Protein 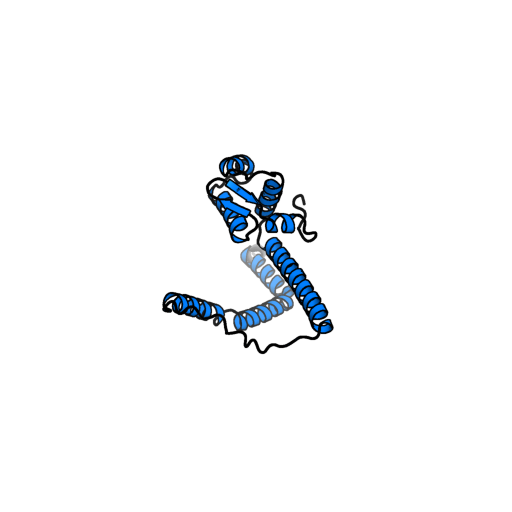AF-A0A9E3HVS8-F1 (afdb_monomer)

Nearest PDB structures (foldseek):
  3lst-assembly1_A  TM=5.070E-01  e=5.871E-02  Micromonospora echinospora
  3dp7-assembly1_B  TM=5.787E-01  e=2.317E-01  Phocaeicola vulgatus ATCC 8482
  8bif-assembly2_C  TM=5.481E-01  e=1.406E-01  Photorhabdus laumondii subsp. laumondii TTO1
  7clu-assembly1_B  TM=4.988E-01  e=1.593E-01  Serratia marcescens
  6cca-assembly1_A  TM=5.777E-01  e=3.165E-01  Sorangium cellulosum

Solvent-accessible surface area (backbone atoms only — not comparable to full-atom values): 11236 Å² total; per-residue (Å²): 138,69,63,67,60,52,52,51,53,49,50,57,59,65,27,70,67,48,48,51,49,52,51,52,53,50,47,51,62,73,42,46,67,58,52,50,53,50,50,53,51,50,53,51,45,53,77,71,60,68,65,68,54,67,53,51,52,50,52,50,54,54,52,61,72,68,48,73,91,70,71,75,69,71,76,75,70,79,72,67,81,74,78,65,52,70,75,54,47,57,52,48,52,53,52,52,53,51,51,51,53,51,50,53,52,54,50,52,54,47,46,63,74,70,48,53,68,70,46,53,48,51,53,56,56,55,65,74,47,92,60,66,44,41,55,66,57,51,51,64,72,41,33,84,82,45,69,51,67,65,56,51,49,48,41,51,50,52,37,40,76,70,51,28,30,47,76,62,88,62,33,36,37,72,29,73,61,29,53,52,55,72,71,37,88,88,55,77,63,88,89,112

Radius of gyration: 29.14 Å; Cα contacts (8 Å, |Δi|>4): 89; chains: 1; bounding box: 85×62×59 Å

pLDDT: mean 81.36, std 16.0, range [45.47, 95.56]

Mean predicted aligned error: 17.89 Å

Foldseek 3Di:
DPVVVVVVVVCVCVPPVNVVVVVVVVVCVVCVVVVVVVVVVVVVCCVPPPPPPPVVVVCVVVVVVPDDPPPPPPPPPPPPVPVDDPVRVVVVVVVVVVVVVVVLVVLLVVCLVVQDLVLLVLLVVLVVDPFWDFPVNQCVVCCVVCVDPVVSVVSVVSCVVSVQWDDDPRTIHGDPSVVCSNPDPPHDDSVD

Structure (mmCIF, N/CA/C/O backbone):
data_AF-A0A9E3HVS8-F1
#
_entry.id   AF-A0A9E3HVS8-F1
#
loop_
_atom_site.group_PDB
_atom_site.id
_atom_site.type_symbol
_atom_site.label_atom_id
_atom_site.label_alt_id
_atom_site.label_comp_id
_atom_site.label_asym_id
_atom_site.label_entity_id
_atom_site.label_seq_id
_atom_site.pdbx_PDB_ins_code
_atom_site.Cartn_x
_atom_site.Cartn_y
_atom_site.Cartn_z
_atom_site.occupancy
_atom_site.B_iso_or_equiv
_atom_site.auth_seq_id
_atom_site.auth_comp_id
_atom_site.auth_asym_id
_atom_site.auth_atom_id
_atom_site.pdbx_PDB_model_num
ATOM 1 N N . MET A 1 1 ? 54.389 -42.780 -22.174 1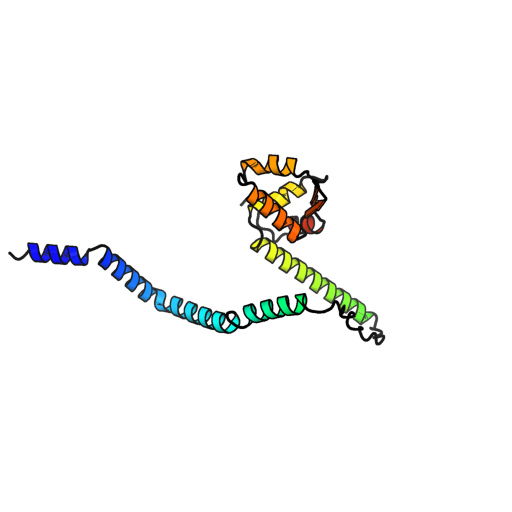.00 58.81 1 MET A N 1
ATOM 2 C CA . MET A 1 1 ? 53.016 -43.329 -22.176 1.00 58.81 1 MET A CA 1
ATOM 3 C C . MET A 1 1 ? 52.254 -43.077 -20.866 1.00 58.81 1 MET A C 1
ATOM 5 O O . MET A 1 1 ? 51.178 -43.626 -20.698 1.00 58.81 1 MET A O 1
ATOM 9 N N . SER A 1 2 ? 52.761 -42.245 -19.941 1.00 73.12 2 SER A N 1
ATOM 10 C CA . SER A 1 2 ? 52.202 -42.171 -18.574 1.00 73.12 2 SER A CA 1
ATOM 11 C C . SER A 1 2 ? 51.609 -40.806 -18.198 1.00 73.12 2 SER A C 1
ATOM 13 O O . SER A 1 2 ? 50.846 -40.727 -17.244 1.00 73.12 2 SER A O 1
ATOM 15 N N . TYR A 1 3 ? 51.929 -39.735 -18.934 1.00 81.69 3 TYR A N 1
ATOM 16 C CA . TYR A 1 3 ? 51.467 -38.375 -18.614 1.00 81.69 3 TYR A CA 1
ATOM 17 C C . TYR A 1 3 ? 50.159 -37.994 -19.326 1.00 81.69 3 TYR A C 1
ATOM 19 O O . TYR A 1 3 ? 49.377 -37.218 -18.786 1.00 81.69 3 TYR A O 1
ATOM 27 N N . GLU A 1 4 ? 49.891 -38.568 -20.503 1.00 81.69 4 GLU A N 1
ATOM 28 C CA . GLU A 1 4 ? 48.654 -38.323 -21.261 1.00 81.69 4 GLU A CA 1
ATOM 29 C C . GLU A 1 4 ? 47.430 -38.868 -20.520 1.00 81.69 4 GLU A C 1
ATOM 31 O O . GLU A 1 4 ? 46.460 -38.140 -20.331 1.00 81.69 4 GLU A O 1
ATOM 36 N N . LEU A 1 5 ? 47.531 -40.087 -19.978 1.00 81.81 5 LEU A N 1
ATOM 37 C CA . LEU A 1 5 ? 46.487 -40.683 -19.139 1.00 81.81 5 LEU A CA 1
ATOM 38 C C . LEU A 1 5 ? 46.210 -39.833 -17.890 1.00 81.81 5 LEU A C 1
ATOM 40 O O . LEU A 1 5 ? 45.061 -39.612 -17.524 1.00 81.81 5 LEU A O 1
ATOM 44 N N . LEU A 1 6 ? 47.259 -39.308 -17.249 1.00 83.81 6 LEU A N 1
ATOM 45 C CA . LEU A 1 6 ? 47.136 -38.491 -16.039 1.00 83.81 6 LEU A CA 1
ATOM 46 C C . LEU A 1 6 ? 46.412 -37.162 -16.327 1.00 83.81 6 LEU A C 1
ATOM 48 O O . LEU A 1 6 ? 45.556 -36.740 -15.552 1.00 83.81 6 LEU A O 1
ATOM 52 N N . LEU A 1 7 ? 46.695 -36.538 -17.476 1.00 84.69 7 LEU A N 1
ATOM 53 C CA . LEU A 1 7 ? 45.991 -35.338 -17.941 1.00 84.69 7 LEU A CA 1
ATOM 54 C C . LEU A 1 7 ? 44.525 -35.614 -18.290 1.00 84.69 7 LEU A C 1
ATOM 56 O O . LEU A 1 7 ? 43.672 -34.756 -18.063 1.00 84.69 7 LEU A O 1
ATOM 60 N N . GLU A 1 8 ? 44.222 -36.793 -18.822 1.00 82.88 8 GLU A N 1
ATOM 61 C CA . GLU A 1 8 ? 42.860 -37.190 -19.173 1.00 82.88 8 GLU A CA 1
ATOM 62 C C . GLU A 1 8 ? 41.999 -37.419 -17.919 1.00 82.88 8 GLU A C 1
ATOM 64 O O . GLU A 1 8 ? 40.893 -36.883 -17.822 1.00 82.88 8 GLU A O 1
ATOM 69 N N . TYR A 1 9 ? 42.551 -38.075 -16.891 1.00 84.00 9 TYR A N 1
ATOM 70 C CA . TYR A 1 9 ? 41.907 -38.185 -15.577 1.00 84.00 9 TYR A CA 1
ATOM 71 C C . TYR A 1 9 ? 41.739 -36.826 -14.886 1.00 84.00 9 TYR A C 1
ATOM 73 O O . TYR A 1 9 ? 40.689 -36.563 -14.296 1.00 84.00 9 TYR A O 1
ATOM 81 N N . LEU A 1 10 ? 42.730 -35.932 -14.987 1.00 84.69 10 LEU A N 1
ATOM 82 C CA . LEU A 1 10 ? 42.634 -34.588 -14.416 1.00 84.69 10 LEU A CA 1
ATOM 83 C C . LEU A 1 10 ? 41.520 -33.773 -15.088 1.00 84.69 10 LEU A C 1
ATOM 85 O O . LEU A 1 10 ? 40.752 -33.108 -14.397 1.00 84.69 10 LEU A O 1
ATOM 89 N N . LYS A 1 11 ? 41.385 -33.855 -16.418 1.00 83.50 11 LYS A N 1
ATOM 90 C CA . LYS A 1 11 ? 40.296 -33.202 -17.166 1.00 83.50 11 LYS A CA 1
ATOM 91 C C . LYS A 1 11 ? 38.925 -33.766 -16.808 1.00 83.50 11 LYS A C 1
ATOM 93 O O . LYS A 1 11 ? 37.967 -33.003 -16.733 1.00 83.50 11 LYS A O 1
ATOM 98 N N . LEU A 1 12 ? 38.829 -35.071 -16.557 1.00 81.69 12 LEU A N 1
ATOM 99 C CA . LEU A 1 12 ? 37.592 -35.694 -16.093 1.00 81.69 12 LEU A CA 1
ATOM 100 C C . LEU A 1 12 ? 37.200 -35.173 -14.700 1.00 81.69 12 LEU A C 1
ATOM 102 O O . LEU A 1 12 ? 36.037 -34.843 -14.465 1.00 81.69 12 LEU A O 1
ATOM 106 N N . PHE A 1 13 ? 38.176 -35.030 -13.801 1.00 82.00 13 PHE A N 1
ATOM 107 C CA . PHE A 1 13 ? 37.957 -34.530 -12.442 1.00 82.00 13 PHE A CA 1
ATOM 108 C C . PHE A 1 13 ? 37.643 -33.025 -12.400 1.00 82.00 13 PHE A C 1
ATOM 110 O O . PHE A 1 13 ? 36.819 -32.588 -11.602 1.00 82.00 13 PHE A O 1
ATOM 117 N N . LEU A 1 14 ? 38.249 -32.240 -13.296 1.00 84.44 14 LEU A N 1
ATOM 118 C CA . LEU A 1 14 ? 37.948 -30.818 -13.505 1.00 84.44 14 LEU A CA 1
ATOM 119 C C . LEU A 1 14 ? 36.762 -30.580 -14.448 1.00 84.44 14 LEU A C 1
ATOM 121 O O . LEU A 1 14 ? 36.484 -29.432 -14.802 1.00 84.44 14 LEU A O 1
ATOM 125 N N . SER A 1 15 ? 36.052 -31.631 -14.865 1.00 91.19 15 SER A N 1
ATOM 126 C CA . SER A 1 15 ? 34.863 -31.449 -15.687 1.00 91.19 15 SER A CA 1
ATOM 127 C C . SER A 1 15 ? 33.840 -30.581 -14.936 1.00 91.19 15 SER A C 1
ATOM 129 O O . SER A 1 15 ? 33.676 -30.726 -13.718 1.00 91.19 15 SER A O 1
ATOM 131 N N . PRO A 1 16 ? 33.120 -29.679 -15.631 1.00 90.06 16 PRO A N 1
ATOM 132 C CA . PRO A 1 16 ? 32.176 -28.766 -14.986 1.00 90.06 16 PRO A CA 1
ATOM 133 C C . PRO A 1 16 ? 31.160 -29.483 -14.091 1.00 90.06 16 PRO A C 1
ATOM 135 O O . PRO A 1 16 ? 30.822 -28.995 -13.020 1.00 90.06 16 PRO A O 1
ATOM 138 N N . GLN A 1 17 ? 30.725 -30.679 -14.494 1.00 91.62 17 GLN A N 1
ATOM 139 C CA . GLN A 1 17 ? 29.777 -31.500 -13.739 1.00 91.62 17 GLN A CA 1
ATOM 140 C C . GLN A 1 17 ? 30.352 -31.979 -12.398 1.00 91.62 17 GLN A C 1
ATOM 142 O O . GLN A 1 17 ? 29.665 -31.899 -11.380 1.00 91.62 17 GLN A O 1
ATOM 147 N N . MET A 1 18 ? 31.614 -32.418 -12.373 1.00 93.19 18 MET A N 1
ATOM 148 C CA . MET A 1 18 ? 32.285 -32.870 -11.149 1.00 93.19 18 MET A CA 1
ATOM 149 C C . MET A 1 18 ? 32.549 -31.708 -10.190 1.00 93.19 18 MET A C 1
ATOM 151 O O . MET A 1 18 ? 32.326 -31.836 -8.987 1.00 93.19 18 MET A O 1
ATOM 155 N N . VAL A 1 19 ? 32.946 -30.550 -10.724 1.00 91.75 19 VAL A N 1
ATOM 156 C CA . VAL A 1 19 ? 33.172 -29.335 -9.929 1.00 91.75 19 VAL A CA 1
ATOM 157 C C . VAL A 1 19 ? 31.862 -28.826 -9.324 1.00 91.75 19 VAL A C 1
ATOM 159 O O . VAL A 1 19 ? 31.805 -28.567 -8.123 1.00 91.75 19 VAL A O 1
ATOM 162 N N . ILE A 1 20 ? 30.786 -28.745 -10.115 1.00 93.69 20 ILE A N 1
ATOM 163 C CA . ILE A 1 20 ? 29.456 -28.355 -9.621 1.00 93.69 20 ILE A CA 1
ATOM 164 C C . ILE A 1 20 ? 28.976 -29.343 -8.554 1.00 93.69 20 ILE A C 1
ATOM 166 O O . ILE A 1 20 ? 28.520 -28.919 -7.493 1.00 93.69 20 ILE A O 1
ATOM 170 N N . GLY A 1 21 ? 29.129 -30.649 -8.791 1.00 93.94 21 GLY A N 1
ATOM 171 C CA . GLY A 1 21 ? 28.780 -31.682 -7.817 1.00 93.94 21 GLY A CA 1
ATOM 172 C C . GLY A 1 21 ? 29.524 -31.511 -6.492 1.00 93.94 21 GLY A C 1
ATOM 173 O O . GLY A 1 21 ? 28.898 -31.518 -5.434 1.00 93.94 21 GLY A O 1
ATOM 174 N N . ALA A 1 22 ? 30.839 -31.279 -6.539 1.00 92.69 22 ALA A N 1
ATOM 175 C CA . ALA A 1 22 ? 31.654 -31.043 -5.350 1.00 92.69 22 ALA A CA 1
ATOM 176 C C . ALA A 1 22 ? 31.231 -29.774 -4.591 1.00 92.69 22 ALA A C 1
ATOM 178 O O . ALA A 1 22 ? 31.137 -29.802 -3.365 1.00 92.69 22 ALA A O 1
ATOM 179 N N . ILE A 1 23 ? 30.916 -28.685 -5.302 1.00 93.19 23 ILE A N 1
ATOM 180 C CA . ILE A 1 23 ? 30.437 -27.431 -4.700 1.00 93.19 23 ILE A CA 1
ATOM 181 C C . ILE A 1 23 ? 29.082 -27.633 -4.016 1.00 93.19 23 ILE A C 1
ATOM 183 O O . ILE A 1 23 ? 28.905 -27.206 -2.877 1.00 93.19 23 ILE A O 1
ATOM 187 N N . VAL A 1 24 ? 28.134 -28.311 -4.670 1.00 94.50 24 VAL A N 1
ATOM 188 C CA . VAL A 1 24 ? 26.815 -28.608 -4.087 1.00 94.50 24 VAL A CA 1
ATOM 189 C C . VAL A 1 24 ? 26.962 -29.475 -2.838 1.00 94.50 24 VAL A C 1
ATOM 191 O O . VAL A 1 24 ? 26.323 -29.213 -1.821 1.00 94.50 24 VAL A O 1
ATOM 194 N N . LEU A 1 25 ? 27.833 -30.482 -2.884 1.00 94.06 25 LEU A N 1
ATOM 195 C CA . LEU A 1 25 ? 28.065 -31.384 -1.759 1.00 94.06 25 LEU A CA 1
ATOM 196 C C . LEU A 1 25 ? 28.720 -30.645 -0.581 1.00 94.06 25 LEU A C 1
ATOM 198 O O . LEU A 1 25 ? 28.276 -30.794 0.559 1.00 94.06 25 LEU A O 1
ATOM 202 N N . LEU A 1 26 ? 29.700 -29.777 -0.858 1.00 93.88 26 LEU A N 1
ATOM 203 C CA . LEU A 1 26 ? 30.312 -28.887 0.131 1.00 93.88 26 LEU A CA 1
ATOM 204 C C . LEU A 1 26 ? 29.269 -27.946 0.756 1.00 93.88 26 LEU A C 1
ATOM 206 O O . LEU A 1 26 ? 29.211 -27.811 1.978 1.00 93.88 26 LEU A O 1
ATOM 210 N N . PHE A 1 27 ? 28.414 -27.340 -0.069 1.00 94.25 27 PHE A N 1
ATOM 211 C CA . PHE A 1 27 ? 27.341 -26.458 0.378 1.00 94.25 27 PHE A CA 1
ATOM 212 C C . PHE A 1 27 ? 26.369 -27.196 1.308 1.00 94.25 27 PHE A C 1
ATOM 214 O O . PHE A 1 27 ? 26.109 -26.742 2.418 1.00 94.25 27 PHE A O 1
ATOM 221 N N . ILE A 1 28 ? 25.899 -28.387 0.927 1.00 93.12 28 ILE A N 1
ATOM 222 C CA . ILE A 1 28 ? 25.024 -29.210 1.779 1.00 93.12 28 ILE A CA 1
ATOM 223 C C . ILE A 1 28 ? 25.712 -29.560 3.105 1.00 93.12 28 ILE A C 1
ATOM 225 O O . ILE A 1 28 ? 25.053 -29.589 4.146 1.00 93.12 28 ILE A O 1
ATOM 229 N N . PHE A 1 29 ? 27.023 -29.814 3.089 1.00 93.62 29 PHE A N 1
ATOM 230 C CA . PHE A 1 29 ? 27.772 -30.149 4.296 1.00 93.62 29 PHE A CA 1
ATOM 231 C C . PHE A 1 29 ? 27.867 -28.963 5.265 1.00 93.62 29 PHE A C 1
ATOM 233 O O . PHE A 1 29 ? 27.580 -29.126 6.452 1.00 93.62 29 PHE A O 1
ATOM 240 N N . ILE A 1 30 ? 28.194 -27.768 4.758 1.00 93.50 30 ILE A N 1
ATOM 241 C CA . ILE A 1 30 ? 28.276 -26.529 5.550 1.00 93.50 30 ILE A CA 1
ATOM 242 C C . ILE A 1 30 ? 26.893 -26.147 6.098 1.00 93.50 30 ILE A C 1
ATOM 244 O O . ILE A 1 30 ? 26.739 -25.888 7.290 1.00 93.50 30 ILE A O 1
ATOM 248 N N . PHE A 1 31 ? 25.860 -26.195 5.255 1.00 91.31 31 PHE A N 1
ATOM 249 C CA . PHE A 1 31 ? 24.506 -25.745 5.591 1.00 91.31 31 PHE A CA 1
ATOM 250 C C . PHE A 1 31 ? 23.613 -26.842 6.188 1.00 91.31 31 PHE A C 1
ATOM 252 O O . PHE A 1 31 ? 22.408 -26.645 6.370 1.00 91.31 31 PHE A O 1
ATOM 259 N N . ARG A 1 32 ? 24.173 -28.004 6.559 1.00 89.50 32 ARG A N 1
ATOM 260 C CA . ARG A 1 32 ? 23.399 -29.154 7.063 1.00 89.50 32 ARG A CA 1
ATOM 261 C C . ARG A 1 32 ? 22.523 -28.799 8.266 1.00 89.50 32 ARG A C 1
ATOM 263 O O . ARG A 1 32 ? 21.420 -29.327 8.404 1.00 89.50 32 ARG A O 1
ATOM 270 N N . ASN A 1 33 ? 23.010 -27.932 9.151 1.00 87.75 33 ASN A N 1
ATOM 271 C CA . ASN A 1 33 ? 22.279 -27.537 10.357 1.00 87.75 33 ASN A CA 1
ATOM 272 C C . ASN A 1 33 ? 21.124 -26.573 10.045 1.00 87.75 33 ASN A C 1
ATOM 274 O O . ASN A 1 33 ? 20.035 -26.723 10.601 1.00 87.75 33 ASN A O 1
ATOM 278 N N . GLU A 1 34 ? 21.318 -25.647 9.108 1.00 87.25 34 GLU A N 1
ATOM 279 C CA . GLU A 1 34 ? 20.277 -24.710 8.672 1.00 87.25 34 GLU A CA 1
ATOM 280 C C . GLU A 1 34 ? 19.176 -25.421 7.876 1.00 87.25 34 GLU A C 1
ATOM 282 O O . GLU A 1 34 ? 17.989 -25.234 8.153 1.00 87.25 34 GLU A O 1
ATOM 287 N N . LEU A 1 35 ? 19.557 -26.336 6.975 1.00 84.69 35 LEU A N 1
ATOM 288 C CA . LEU A 1 35 ? 18.624 -27.171 6.212 1.00 84.69 35 LEU A CA 1
ATOM 289 C C . LEU A 1 35 ? 17.748 -28.042 7.123 1.00 84.69 35 LEU A C 1
ATOM 291 O O . LEU A 1 35 ? 16.554 -28.194 6.868 1.00 84.69 35 LEU A O 1
ATOM 295 N N . LYS A 1 36 ? 18.299 -28.573 8.224 1.00 83.31 36 LYS A N 1
ATOM 296 C CA . LYS A 1 36 ? 17.510 -29.292 9.239 1.00 83.31 36 LYS A CA 1
ATOM 297 C C . LYS A 1 36 ? 16.470 -28.389 9.900 1.00 83.31 36 LYS A C 1
ATOM 299 O O . LYS A 1 36 ? 15.331 -28.812 10.084 1.00 83.31 36 LYS A O 1
ATOM 304 N N . CYS A 1 37 ? 16.842 -27.155 10.234 1.00 82.50 37 CYS A N 1
ATOM 305 C CA . CYS A 1 37 ? 15.930 -26.195 10.852 1.00 82.50 37 CYS A CA 1
ATOM 306 C C . CYS A 1 37 ? 14.791 -25.810 9.889 1.00 82.50 37 CYS A C 1
ATOM 308 O O . CYS A 1 37 ? 13.621 -25.809 10.280 1.00 82.50 37 CYS A O 1
ATOM 310 N N . LEU A 1 38 ? 15.111 -25.585 8.609 1.00 81.69 38 LEU A N 1
ATOM 311 C CA . LEU A 1 38 ? 14.118 -25.355 7.557 1.00 81.69 38 LEU A CA 1
ATOM 312 C C . LEU A 1 38 ? 13.192 -26.559 7.363 1.00 81.69 38 LEU A C 1
ATOM 314 O O . LEU A 1 38 ? 11.979 -26.382 7.327 1.00 81.69 38 LEU A O 1
ATOM 318 N N . LEU A 1 39 ? 13.721 -27.784 7.321 1.00 81.50 39 LEU A N 1
ATOM 319 C CA . LEU A 1 39 ? 12.908 -28.999 7.196 1.00 81.50 39 LEU A CA 1
ATOM 320 C C . LEU A 1 39 ? 11.930 -29.180 8.362 1.00 81.50 39 LEU A C 1
ATOM 322 O O . LEU A 1 39 ? 10.787 -29.573 8.140 1.00 81.50 39 LEU A O 1
ATOM 326 N N . VAL A 1 40 ? 12.341 -28.875 9.597 1.00 81.19 40 VAL A N 1
ATOM 327 C CA . VAL A 1 40 ? 11.442 -28.913 10.764 1.00 81.19 40 VAL A CA 1
ATOM 328 C C . VAL A 1 40 ? 10.343 -27.858 10.637 1.00 81.19 40 VAL A C 1
ATOM 330 O O . VAL A 1 40 ? 9.178 -28.157 10.899 1.00 81.19 40 VAL A O 1
ATOM 333 N N . ARG A 1 41 ? 10.678 -26.645 10.178 1.00 73.44 41 ARG A N 1
ATOM 334 C CA . ARG A 1 41 ? 9.691 -25.581 9.938 1.00 73.44 41 ARG A CA 1
ATOM 335 C C . ARG A 1 41 ? 8.723 -25.929 8.809 1.00 73.44 41 ARG A C 1
ATOM 337 O O . ARG A 1 41 ? 7.532 -25.709 8.976 1.00 73.44 41 ARG A O 1
ATOM 344 N N . ILE A 1 42 ? 9.195 -26.535 7.719 1.00 75.75 42 ILE A N 1
ATOM 345 C CA . ILE A 1 42 ? 8.347 -26.995 6.608 1.00 75.75 42 ILE A CA 1
ATOM 346 C C . ILE A 1 42 ? 7.441 -28.141 7.060 1.00 75.75 42 ILE A C 1
ATOM 348 O O . ILE A 1 42 ? 6.257 -28.127 6.749 1.00 75.75 42 ILE A O 1
ATOM 352 N N . LYS A 1 43 ? 7.940 -29.107 7.843 1.00 70.25 43 LYS A N 1
ATOM 353 C CA . LYS A 1 43 ? 7.092 -30.166 8.419 1.00 70.25 43 LYS A CA 1
ATOM 354 C C . LYS A 1 43 ? 6.024 -29.597 9.354 1.00 70.25 43 LYS A C 1
ATOM 356 O O . LYS A 1 43 ? 4.880 -30.032 9.291 1.00 70.25 43 LYS A O 1
ATOM 361 N N . LYS A 1 44 ? 6.377 -28.599 10.173 1.00 61.31 44 LYS A N 1
ATOM 362 C CA . LYS A 1 44 ? 5.425 -27.892 11.040 1.00 61.31 44 LYS A CA 1
ATOM 363 C C . LYS A 1 44 ? 4.402 -27.088 10.227 1.00 61.31 44 LYS A C 1
ATOM 365 O O . LYS A 1 44 ? 3.229 -27.118 10.559 1.00 61.31 44 LYS A O 1
ATOM 370 N N . ALA A 1 45 ? 4.819 -26.433 9.145 1.00 58.28 45 ALA A N 1
ATOM 371 C CA . ALA A 1 45 ? 3.925 -25.710 8.242 1.00 58.28 45 ALA A CA 1
ATOM 372 C C . ALA A 1 45 ? 2.999 -26.657 7.460 1.00 58.28 45 ALA A C 1
ATOM 374 O O . ALA A 1 45 ? 1.813 -26.379 7.335 1.00 58.28 45 ALA A O 1
ATOM 375 N N . LYS A 1 46 ? 3.495 -27.817 7.010 1.00 55.66 46 LYS A N 1
ATOM 376 C CA . LYS A 1 46 ? 2.683 -28.844 6.340 1.00 55.66 46 LYS A CA 1
ATOM 377 C C . LYS A 1 46 ? 1.632 -29.445 7.284 1.00 55.66 46 LYS A C 1
ATOM 379 O O . LYS A 1 46 ? 0.498 -29.649 6.867 1.00 55.66 46 LYS A O 1
ATOM 384 N N . ALA A 1 47 ? 1.989 -29.652 8.554 1.00 57.44 47 ALA A N 1
ATOM 385 C CA . ALA A 1 47 ? 1.069 -30.123 9.593 1.00 57.44 47 ALA A CA 1
ATOM 386 C C . ALA A 1 47 ? 0.021 -29.078 10.021 1.00 57.44 47 ALA A C 1
ATOM 388 O O . ALA A 1 47 ? -0.994 -29.454 10.594 1.00 57.44 47 ALA A O 1
ATOM 389 N N . VAL A 1 48 ? 0.263 -27.787 9.768 1.00 54.34 48 VAL A N 1
ATOM 390 C CA . VAL A 1 48 ? -0.636 -26.696 10.179 1.00 54.34 48 VAL A CA 1
ATOM 391 C C . VAL A 1 48 ? -1.476 -26.154 9.018 1.00 54.34 48 VAL A C 1
ATOM 393 O O . VAL A 1 48 ? -2.594 -25.732 9.263 1.00 54.34 48 VAL A O 1
ATOM 396 N N . GLY A 1 49 ? -0.998 -26.186 7.768 1.00 52.06 49 GLY A N 1
ATOM 397 C CA . GLY A 1 49 ? -1.610 -25.381 6.700 1.00 52.06 49 GLY A CA 1
ATOM 398 C C . GLY A 1 49 ? -1.833 -26.044 5.343 1.00 52.06 49 GLY A C 1
ATOM 399 O O . GLY A 1 49 ? -2.090 -25.316 4.394 1.00 52.06 49 GLY A O 1
ATOM 400 N N . SER A 1 50 ? -1.704 -27.370 5.180 1.00 51.78 50 SER A N 1
ATOM 401 C CA . SER A 1 50 ? -1.780 -27.961 3.821 1.00 51.78 50 SER A CA 1
ATOM 402 C C . SER A 1 50 ? -2.959 -28.877 3.496 1.00 51.78 50 SER A C 1
ATOM 404 O O . SER A 1 50 ? -3.153 -29.142 2.317 1.00 51.78 50 SER A O 1
ATOM 406 N N . GLU A 1 51 ? -3.787 -29.285 4.459 1.00 48.91 51 GLU A N 1
ATOM 407 C CA . GLU A 1 51 ? -5.008 -30.062 4.142 1.00 48.91 51 GLU A CA 1
ATOM 408 C C . GLU A 1 51 ? -6.280 -29.476 4.771 1.00 48.91 51 GLU A C 1
ATOM 410 O O . GLU A 1 51 ? -7.333 -29.517 4.151 1.00 48.91 51 GLU A O 1
ATOM 415 N N . LEU A 1 52 ? -6.196 -28.811 5.928 1.00 49.12 52 LEU A N 1
ATOM 416 C CA . LEU A 1 52 ? -7.394 -28.320 6.622 1.00 49.12 52 LEU A CA 1
ATOM 417 C C . LEU A 1 52 ? -7.895 -26.935 6.188 1.00 49.12 52 LEU A C 1
ATOM 419 O O . LEU A 1 52 ? -9.064 -26.649 6.399 1.00 49.12 52 LEU A O 1
ATOM 423 N N . GLU A 1 53 ? -7.090 -26.063 5.575 1.00 50.53 53 GLU A N 1
ATOM 424 C CA . GLU A 1 53 ? -7.565 -24.704 5.235 1.00 50.53 53 GLU A CA 1
ATOM 425 C C . GLU A 1 53 ? -8.166 -24.600 3.825 1.00 50.53 53 GLU A C 1
ATOM 427 O O . GLU A 1 53 ? -9.123 -23.852 3.625 1.00 50.53 53 GLU A O 1
ATOM 432 N N . PHE A 1 54 ? -7.671 -25.379 2.855 1.00 48.94 54 PHE A N 1
ATOM 433 C CA . PHE A 1 54 ? -8.147 -25.295 1.468 1.00 48.94 54 PHE A CA 1
ATOM 434 C C . PHE A 1 54 ? -9.463 -26.041 1.222 1.00 48.94 54 PHE A C 1
ATOM 436 O O . PHE A 1 54 ? -10.285 -25.537 0.458 1.00 48.94 54 PHE A O 1
ATOM 443 N N . GLU A 1 55 ? -9.695 -27.191 1.864 1.00 52.00 55 GLU A N 1
ATOM 444 C CA . GLU A 1 55 ? -10.992 -27.881 1.778 1.00 52.00 55 GLU A CA 1
ATOM 445 C C . GLU A 1 55 ? -12.053 -27.159 2.610 1.00 52.00 55 GLU A C 1
ATOM 447 O O . GLU A 1 55 ? -13.117 -26.855 2.080 1.00 52.00 55 GLU A O 1
ATOM 452 N N . THR A 1 56 ? -11.727 -26.729 3.835 1.00 57.25 56 THR A N 1
ATOM 453 C CA . THR A 1 56 ? -12.684 -26.014 4.695 1.00 57.25 56 THR A CA 1
ATOM 454 C C . THR A 1 56 ? -13.114 -24.674 4.095 1.00 57.25 56 THR A C 1
ATOM 456 O O . THR A 1 56 ? -14.293 -24.347 4.146 1.00 57.25 56 THR A O 1
ATOM 459 N N . GLN A 1 57 ? -12.223 -23.892 3.467 1.00 52.72 57 GLN A N 1
ATOM 460 C CA . GLN A 1 57 ? -12.656 -22.649 2.810 1.00 52.72 57 GLN A CA 1
ATOM 461 C C . GLN A 1 57 ? -13.498 -22.896 1.556 1.00 52.72 57 GLN A C 1
ATOM 463 O O . GLN A 1 57 ? -14.417 -22.120 1.306 1.00 52.72 57 GLN A O 1
ATOM 468 N N . ARG A 1 58 ? -13.226 -23.951 0.775 1.00 57.69 58 ARG A N 1
ATOM 469 C CA . ARG A 1 58 ? -14.036 -24.285 -0.410 1.00 57.69 58 ARG A CA 1
ATOM 470 C C . ARG A 1 58 ? -15.401 -24.850 -0.033 1.00 57.69 58 ARG A C 1
ATOM 472 O O . ARG A 1 58 ? -16.388 -24.414 -0.614 1.00 57.69 58 ARG A O 1
ATOM 479 N N . GLU A 1 59 ? -15.465 -25.736 0.959 1.00 58.84 59 GLU A N 1
ATOM 480 C CA . GLU A 1 59 ? -16.732 -26.225 1.509 1.00 58.84 59 GLU A CA 1
ATOM 481 C C . GLU A 1 59 ? -17.533 -25.094 2.156 1.00 58.84 59 GLU A C 1
ATOM 483 O O . GLU A 1 59 ? -18.734 -25.013 1.927 1.00 58.84 59 GLU A O 1
ATOM 488 N N . LEU A 1 60 ? -16.896 -24.170 2.887 1.00 61.22 60 LEU A N 1
ATOM 489 C CA . LEU A 1 60 ? -17.584 -22.996 3.437 1.00 61.22 60 LEU A CA 1
ATOM 490 C C . LEU A 1 60 ? -18.101 -22.066 2.328 1.00 61.22 60 LEU A C 1
ATOM 492 O O . LEU A 1 60 ? -19.242 -21.624 2.401 1.00 61.22 60 LEU A O 1
ATOM 496 N N . LEU A 1 61 ? -17.324 -21.822 1.267 1.00 59.03 61 LEU A N 1
ATOM 497 C CA . LEU A 1 61 ? -17.753 -21.003 0.123 1.00 59.03 61 LEU A CA 1
ATOM 498 C C . LEU A 1 61 ? -18.893 -21.644 -0.687 1.00 59.03 61 LEU A C 1
ATOM 500 O O . LEU A 1 61 ? -19.773 -20.932 -1.173 1.00 59.03 61 LEU A O 1
ATOM 504 N N . GLU A 1 62 ? -18.902 -22.969 -0.844 1.00 62.69 62 GLU A N 1
ATOM 505 C CA . GLU A 1 62 ? -19.980 -23.687 -1.538 1.00 62.69 62 GLU A CA 1
ATOM 506 C C . GLU A 1 62 ? -21.227 -23.873 -0.659 1.00 62.69 62 GLU A C 1
ATOM 508 O O . GLU A 1 62 ? -22.350 -23.797 -1.170 1.00 62.69 62 GLU A O 1
ATOM 513 N N . ALA A 1 63 ? -21.058 -24.030 0.657 1.00 60.44 63 ALA A N 1
ATOM 514 C CA . ALA A 1 63 ? -22.152 -24.050 1.626 1.00 60.44 63 ALA A CA 1
ATOM 515 C C . ALA A 1 63 ? -22.814 -22.670 1.778 1.00 60.44 63 ALA A C 1
ATOM 517 O O . ALA A 1 63 ? -24.034 -22.588 1.901 1.00 60.44 63 ALA A O 1
ATOM 518 N N . GLU A 1 64 ? -22.046 -21.581 1.701 1.00 58.41 64 GLU A N 1
ATOM 519 C CA . GLU A 1 64 ? -22.564 -20.208 1.761 1.00 58.41 64 GLU A CA 1
ATOM 520 C C . GLU A 1 64 ? -23.304 -19.811 0.474 1.00 58.41 64 GLU A C 1
ATOM 522 O O . GLU A 1 64 ? -24.295 -19.088 0.523 1.00 58.41 64 GLU A O 1
ATOM 527 N N . LYS A 1 65 ? -22.903 -20.358 -0.683 1.00 61.00 65 LYS A N 1
ATOM 528 C CA . LYS A 1 65 ? -23.572 -20.121 -1.973 1.00 61.00 65 LYS A CA 1
ATOM 529 C C . LYS A 1 65 ? -24.917 -20.851 -2.121 1.00 61.00 65 LYS A C 1
ATOM 531 O O . LYS A 1 65 ? -25.761 -20.400 -2.891 1.00 61.00 65 LYS A O 1
ATOM 536 N N . ASN A 1 66 ? -25.115 -21.967 -1.414 1.00 57.12 66 ASN A N 1
ATOM 537 C CA . ASN A 1 66 ? -26.340 -22.781 -1.467 1.00 57.12 66 ASN A CA 1
ATOM 538 C C . ASN A 1 66 ? -27.258 -22.604 -0.246 1.00 57.12 66 ASN A C 1
ATOM 540 O O . ASN A 1 66 ? -28.289 -23.274 -0.147 1.00 57.12 66 ASN A O 1
ATOM 544 N N . ARG A 1 67 ? -26.907 -21.716 0.688 1.00 45.47 67 ARG A N 1
ATOM 545 C CA . ARG A 1 67 ? -27.765 -21.394 1.826 1.00 45.47 67 ARG A CA 1
ATOM 546 C C . ARG A 1 67 ? -28.948 -20.556 1.314 1.00 45.47 67 ARG A C 1
ATOM 548 O O . ARG A 1 67 ? -28.710 -19.550 0.644 1.00 45.47 67 ARG A O 1
ATOM 555 N N . PRO A 1 68 ? -30.215 -20.918 1.604 1.00 54.31 68 PRO A N 1
ATOM 556 C CA . PRO A 1 68 ? -31.301 -19.945 1.511 1.00 54.31 68 PRO A CA 1
ATOM 557 C C . PRO A 1 68 ? -30.880 -18.712 2.317 1.00 54.31 68 PRO A C 1
ATOM 559 O O . PRO A 1 68 ? -30.204 -18.891 3.332 1.00 54.31 68 PRO A O 1
ATOM 562 N N . GLU A 1 69 ? -31.233 -17.500 1.882 1.00 51.81 69 GLU A N 1
ATOM 563 C CA . GLU A 1 69 ? -31.002 -16.251 2.627 1.00 51.81 69 GLU A CA 1
ATOM 564 C C . GLU A 1 69 ? -31.773 -16.253 3.959 1.00 51.81 69 GLU A C 1
ATOM 566 O O . GLU A 1 69 ? -32.704 -15.486 4.186 1.00 51.81 69 GLU A O 1
ATOM 571 N N . ASP A 1 70 ? -31.388 -17.131 4.870 1.00 51.50 70 ASP A N 1
ATOM 572 C CA . ASP A 1 70 ? -31.690 -17.021 6.271 1.00 51.50 70 ASP A CA 1
ATOM 573 C C . ASP A 1 70 ? -30.635 -16.058 6.793 1.00 51.50 70 ASP A C 1
ATOM 575 O O . ASP A 1 70 ? -29.509 -16.446 7.120 1.00 51.50 70 ASP A O 1
ATOM 579 N N . LYS A 1 71 ? -30.965 -14.760 6.730 1.00 49.06 71 LYS A N 1
ATOM 580 C CA . LYS A 1 71 ? -30.261 -13.733 7.498 1.00 49.06 71 LYS A CA 1
ATOM 581 C C . LYS A 1 71 ? -30.062 -14.335 8.886 1.00 49.06 71 LYS A C 1
ATOM 583 O O . LYS A 1 71 ? -31.073 -14.539 9.557 1.00 49.06 71 LYS A O 1
ATOM 588 N N . PRO A 1 72 ? -28.830 -14.618 9.343 1.00 50.00 72 PRO A N 1
ATOM 589 C CA . PRO A 1 72 ? -28.656 -14.835 10.759 1.00 50.00 72 PRO A CA 1
ATOM 590 C C . PRO A 1 72 ? -29.131 -13.536 11.397 1.00 50.00 72 PRO A C 1
ATOM 592 O O . PRO A 1 72 ? -28.514 -12.481 11.211 1.00 50.00 72 PRO A O 1
ATOM 595 N N . GLU A 1 73 ? -30.293 -13.590 12.053 1.00 52.34 73 GLU A N 1
ATOM 596 C CA . GLU A 1 73 ? -30.679 -12.551 12.987 1.00 52.34 73 GLU A CA 1
ATOM 597 C C . GLU A 1 73 ? -29.436 -12.317 13.845 1.00 52.34 73 GLU A C 1
ATOM 599 O O . GLU A 1 73 ? -28.853 -13.299 14.330 1.00 52.34 73 GLU A O 1
ATOM 604 N N . PRO A 1 74 ? -28.945 -11.063 13.939 1.00 56.41 74 PRO A N 1
ATOM 605 C CA . PRO A 1 74 ? -27.800 -10.769 14.781 1.00 56.41 74 PRO A CA 1
ATOM 606 C C . PRO A 1 74 ? -28.073 -11.450 16.117 1.00 56.41 74 PRO A C 1
ATOM 608 O O . PRO A 1 74 ? -29.202 -11.299 16.598 1.00 56.41 74 PRO A O 1
ATOM 611 N N . PRO A 1 75 ? -27.124 -12.249 16.656 1.00 53.50 75 PRO A N 1
ATOM 612 C CA . PRO A 1 75 ? -27.342 -12.961 17.904 1.00 53.50 75 PRO A CA 1
ATOM 613 C C . PRO A 1 75 ? -27.958 -11.949 18.845 1.00 53.50 75 PRO A C 1
ATOM 615 O O . PRO A 1 75 ? -27.356 -10.886 19.033 1.00 53.50 75 PRO A O 1
ATOM 618 N N . GLN A 1 76 ? -29.200 -12.204 19.280 1.00 52.31 76 GLN A N 1
ATOM 619 C CA . GLN A 1 76 ? -29.879 -11.307 20.195 1.00 52.31 76 GLN A CA 1
ATOM 620 C C . GLN A 1 76 ? -28.920 -11.196 21.361 1.00 52.31 76 GLN A C 1
ATOM 622 O O . GLN A 1 76 ? -28.732 -12.153 22.112 1.00 52.31 76 GLN A O 1
ATOM 627 N N . ALA A 1 77 ? -28.208 -10.067 21.410 1.00 50.53 77 ALA A N 1
ATOM 628 C CA . ALA A 1 77 ? -27.381 -9.722 22.530 1.00 50.53 77 ALA A CA 1
ATOM 629 C C . ALA A 1 77 ? -28.376 -9.781 23.662 1.00 50.53 77 ALA A C 1
ATOM 631 O O . ALA A 1 77 ? -29.338 -9.005 23.652 1.00 50.53 77 ALA A O 1
ATOM 632 N N . ASP A 1 78 ? -28.214 -10.787 24.517 1.00 48.75 78 ASP A N 1
ATOM 633 C CA . ASP A 1 78 ? -29.028 -10.964 25.692 1.00 48.75 78 ASP A CA 1
ATOM 634 C C . ASP A 1 78 ? -28.793 -9.691 26.491 1.00 48.75 78 ASP A C 1
ATOM 636 O O . ASP A 1 78 ? -27.800 -9.513 27.196 1.00 48.75 78 ASP A O 1
ATOM 640 N N . SER A 1 79 ? -29.652 -8.714 26.219 1.00 47.19 79 SER A N 1
ATOM 641 C CA . SER A 1 79 ? -29.590 -7.359 26.724 1.00 47.19 79 SER A CA 1
ATOM 642 C C . SER A 1 79 ? -30.207 -7.420 28.106 1.00 47.19 79 SER A C 1
ATOM 644 O O . SER A 1 79 ? -31.081 -6.626 28.457 1.00 47.19 79 SER A O 1
ATOM 646 N N . GLY A 1 80 ? -29.756 -8.391 28.909 1.00 46.69 80 GLY A N 1
ATOM 647 C CA . GLY A 1 80 ? -29.729 -8.231 30.338 1.00 46.69 80 GLY A CA 1
ATOM 648 C C . GLY A 1 80 ? -29.097 -6.871 30.536 1.00 46.69 80 GLY A C 1
ATOM 649 O O . GLY A 1 80 ? -27.964 -6.647 30.111 1.00 46.69 80 GLY A O 1
ATOM 650 N N . LYS A 1 81 ? -29.887 -5.923 31.047 1.00 52.16 81 LYS A N 1
ATOM 651 C CA . LYS A 1 81 ? -29.433 -4.589 31.423 1.00 52.16 81 LYS A CA 1
ATOM 652 C C . LYS A 1 81 ? -28.331 -4.781 32.454 1.00 52.16 81 LYS A C 1
ATOM 654 O O . LYS A 1 81 ? -28.572 -4.763 33.657 1.00 52.16 81 LYS A O 1
ATOM 659 N N . MET A 1 82 ? -27.124 -5.030 31.972 1.00 52.34 82 MET A N 1
ATOM 660 C CA . MET A 1 82 ? -25.920 -5.029 32.756 1.00 52.34 82 MET A CA 1
ATOM 661 C C . MET A 1 82 ? -25.651 -3.552 32.948 1.00 52.34 82 MET A C 1
ATOM 663 O O . MET A 1 82 ? -25.026 -2.889 32.124 1.00 52.34 82 MET A O 1
ATOM 667 N N . THR A 1 83 ? -26.293 -3.004 33.975 1.00 57.44 83 THR A N 1
ATOM 668 C CA . THR A 1 83 ? -26.110 -1.626 34.405 1.00 57.44 83 THR A CA 1
ATOM 669 C C . THR A 1 83 ? -24.691 -1.543 34.954 1.00 57.44 83 THR A C 1
ATOM 671 O O . THR A 1 83 ? -24.460 -1.699 36.150 1.00 57.44 83 THR A O 1
ATOM 674 N N . LEU A 1 84 ? -23.728 -1.417 34.041 1.00 62.62 84 LEU A N 1
ATOM 675 C CA . LEU A 1 84 ? -22.319 -1.215 34.341 1.00 62.62 84 LEU A CA 1
ATOM 676 C C . LEU A 1 84 ? -22.213 0.009 35.243 1.00 62.62 84 LEU A C 1
ATOM 678 O O . LEU A 1 84 ? -22.811 1.049 34.943 1.00 62.62 84 LEU A O 1
ATOM 682 N N . LYS A 1 85 ? -21.468 -0.111 36.344 1.00 76.69 85 LYS A N 1
ATOM 683 C CA . LYS A 1 85 ? -21.175 1.047 37.194 1.00 76.69 85 LYS A CA 1
ATOM 684 C C . LYS A 1 85 ? -20.453 2.108 36.349 1.00 76.69 85 LYS A C 1
ATOM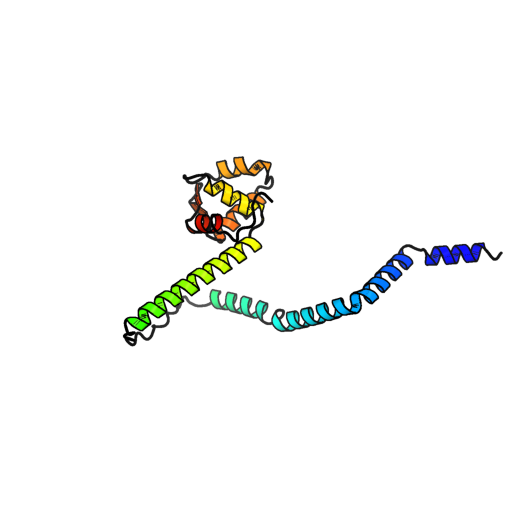 686 O O . LYS A 1 85 ? -19.675 1.731 35.472 1.00 76.69 85 LYS A O 1
ATOM 691 N N . PRO A 1 86 ? -20.671 3.411 36.593 1.00 73.75 86 PRO A N 1
ATOM 692 C CA . PRO A 1 86 ? -20.047 4.475 35.798 1.00 73.75 86 PRO A CA 1
ATOM 693 C C . PRO A 1 86 ? -18.512 4.338 35.726 1.00 73.75 86 PRO A C 1
ATOM 695 O O . PRO A 1 86 ? -17.941 4.479 34.649 1.00 73.75 86 PRO A O 1
ATOM 698 N N . ASP A 1 87 ? -17.867 3.908 36.816 1.00 75.00 87 ASP A N 1
ATOM 699 C CA . ASP A 1 87 ? -16.419 3.640 36.871 1.00 75.00 87 ASP A CA 1
ATOM 700 C C . ASP A 1 87 ? -15.958 2.472 35.974 1.00 75.00 87 ASP A C 1
ATOM 702 O O . ASP A 1 87 ? -14.817 2.433 35.511 1.00 75.00 87 ASP A O 1
ATOM 706 N N . GLU A 1 88 ? -16.822 1.483 35.731 1.00 78.38 88 GLU A N 1
ATOM 707 C CA . GLU A 1 88 ? -16.529 0.353 34.841 1.00 78.38 88 GLU A CA 1
ATOM 708 C C . GLU A 1 88 ? -16.734 0.743 33.375 1.00 78.38 88 GLU A C 1
ATOM 710 O O . GLU A 1 88 ? -15.984 0.285 32.513 1.00 78.38 88 GLU A O 1
ATOM 715 N N . GLN A 1 89 ? -17.692 1.632 33.090 1.00 80.81 89 GLN A N 1
ATOM 716 C CA . GLN A 1 89 ? -17.915 2.160 31.743 1.00 80.81 89 GLN A CA 1
ATOM 717 C C . GLN A 1 89 ? -16.709 2.961 31.253 1.00 80.81 89 GLN A C 1
ATOM 719 O O . GLN A 1 89 ? -16.248 2.737 30.137 1.00 80.81 89 GLN A O 1
ATOM 724 N N . GLU A 1 90 ? -16.147 3.833 32.091 1.00 82.75 90 GLU A N 1
ATOM 725 C CA . GLU A 1 90 ? -14.981 4.641 31.716 1.00 82.75 90 GLU A CA 1
ATOM 726 C C . GLU A 1 90 ? -13.745 3.767 31.433 1.00 82.75 90 GLU A C 1
ATOM 728 O O . GLU A 1 90 ? -13.046 3.956 30.435 1.00 82.75 90 GLU A O 1
ATOM 733 N N . ARG A 1 91 ? -13.528 2.720 32.242 1.00 82.31 91 ARG A N 1
ATOM 734 C CA . ARG A 1 91 ? -12.462 1.734 31.999 1.00 82.31 91 ARG A CA 1
ATOM 735 C C . ARG A 1 91 ? -12.672 0.959 30.700 1.00 82.31 91 ARG A C 1
ATOM 737 O O . ARG A 1 91 ? -11.713 0.752 29.959 1.00 82.31 91 ARG A O 1
ATOM 744 N N . LEU A 1 92 ? -13.902 0.534 30.411 1.00 86.88 92 LEU A N 1
ATOM 745 C CA . LEU A 1 92 ? -14.227 -0.193 29.182 1.00 86.88 92 LEU A CA 1
ATOM 746 C C . LEU A 1 92 ? -14.025 0.668 27.936 1.00 86.88 92 LEU A C 1
ATOM 748 O O . LEU A 1 92 ? -13.472 0.177 26.955 1.00 86.88 92 LEU A O 1
ATOM 752 N N . VAL A 1 93 ? -14.409 1.946 27.982 1.00 87.94 93 VAL A N 1
ATOM 753 C CA . VAL A 1 93 ? -14.158 2.893 26.886 1.00 87.94 93 VAL A CA 1
ATOM 754 C C . VAL A 1 93 ? -12.659 2.991 26.611 1.00 87.94 93 VAL A C 1
ATOM 756 O O . VAL A 1 93 ? -12.245 2.814 25.466 1.00 87.94 93 VAL A O 1
ATOM 759 N N . GLY A 1 94 ? -11.836 3.148 27.654 1.00 89.00 94 GLY A N 1
ATOM 760 C CA . GLY A 1 94 ? -10.379 3.187 27.503 1.00 89.00 94 GLY A CA 1
ATOM 761 C C . GLY A 1 94 ? -9.800 1.913 26.877 1.00 89.00 94 GLY A C 1
ATOM 762 O O . GLY A 1 94 ? -8.958 1.985 25.983 1.00 89.00 94 GLY A O 1
ATOM 763 N N . VAL A 1 95 ? -10.283 0.733 27.282 1.00 91.56 95 VAL A N 1
ATOM 764 C CA . VAL A 1 95 ? -9.857 -0.546 26.684 1.00 91.56 95 VAL A CA 1
ATOM 765 C C . VAL A 1 95 ? -10.277 -0.642 25.213 1.00 91.56 95 VAL A C 1
ATOM 767 O O . VAL A 1 95 ? -9.481 -1.060 24.372 1.00 91.56 95 VAL A O 1
ATOM 770 N N . ILE A 1 96 ? -11.499 -0.229 24.870 1.00 92.62 96 ILE A N 1
ATOM 771 C CA . ILE A 1 96 ? -11.995 -0.246 23.486 1.00 92.62 96 ILE A CA 1
ATOM 772 C C . ILE A 1 96 ? -11.173 0.696 22.598 1.00 92.62 96 ILE A C 1
ATOM 774 O O . ILE A 1 96 ? -10.820 0.331 21.475 1.00 92.62 96 ILE A O 1
ATOM 778 N N . GLU A 1 97 ? -10.827 1.886 23.087 1.00 92.25 97 GLU A N 1
ATOM 779 C CA . GLU A 1 97 ? -9.982 2.832 22.353 1.00 92.25 97 GLU A CA 1
ATOM 780 C C . GLU A 1 97 ? -8.566 2.293 22.129 1.00 92.25 97 GLU A C 1
ATOM 782 O O . GLU A 1 97 ? -8.027 2.400 21.020 1.00 92.25 97 GLU A O 1
ATOM 787 N N . GLN A 1 98 ? -7.980 1.647 23.141 1.00 90.25 98 GLN A N 1
ATOM 788 C CA . GLN A 1 98 ? -6.690 0.967 23.005 1.00 90.25 98 GLN A CA 1
ATOM 789 C C . GLN A 1 98 ? -6.757 -0.131 21.940 1.00 90.25 98 GLN A C 1
ATOM 791 O O . GLN A 1 98 ? -5.920 -0.166 21.037 1.00 90.25 98 GLN A O 1
ATOM 796 N N . LEU A 1 99 ? -7.780 -0.990 21.989 1.00 93.19 99 LEU A N 1
ATOM 797 C CA . LEU A 1 99 ? -7.980 -2.054 21.004 1.00 93.19 99 LEU A CA 1
ATOM 798 C C . LEU A 1 99 ? -8.149 -1.497 19.588 1.00 93.19 99 LEU A C 1
ATOM 800 O O . LEU A 1 99 ? -7.532 -2.009 18.654 1.00 93.19 99 LEU A O 1
ATOM 804 N N . ARG A 1 100 ? -8.919 -0.416 19.421 1.00 91.12 100 ARG A N 1
ATOM 805 C CA . ARG A 1 100 ? -9.089 0.254 18.125 1.00 91.12 100 ARG A CA 1
ATOM 806 C C . ARG A 1 100 ? -7.760 0.795 17.599 1.00 91.12 100 ARG A C 1
ATOM 808 O O . ARG A 1 100 ? -7.439 0.592 16.431 1.00 91.12 100 ARG A O 1
ATOM 815 N N . THR A 1 101 ? -6.968 1.432 18.457 1.00 88.56 101 THR A N 1
ATOM 816 C CA . THR A 1 101 ? -5.651 1.971 18.082 1.00 88.56 101 THR A CA 1
ATOM 817 C C . THR A 1 101 ? -4.693 0.854 17.663 1.00 88.56 101 THR A C 1
ATOM 819 O O . THR A 1 101 ? -4.007 0.967 16.646 1.00 88.56 101 THR A O 1
ATOM 822 N N . HIS A 1 102 ? -4.688 -0.265 18.393 1.00 91.19 102 HIS A N 1
ATOM 823 C CA . HIS A 1 102 ? -3.902 -1.446 18.039 1.00 91.19 102 HIS A CA 1
ATOM 824 C C . HIS A 1 102 ? -4.352 -2.088 16.724 1.00 91.19 102 HIS A C 1
ATOM 826 O O . HIS A 1 102 ? -3.503 -2.484 15.924 1.00 91.19 102 HIS A O 1
ATOM 832 N N . ALA A 1 103 ? -5.660 -2.171 16.476 1.00 92.25 103 ALA A N 1
ATOM 833 C CA . ALA A 1 103 ? -6.193 -2.695 15.223 1.00 92.25 103 ALA A CA 1
ATOM 834 C C . ALA A 1 103 ? -5.722 -1.851 14.028 1.00 92.25 103 ALA A C 1
ATOM 836 O O . ALA A 1 103 ? -5.161 -2.399 13.081 1.00 92.25 103 ALA A O 1
ATOM 837 N N . ILE A 1 104 ? -5.842 -0.521 14.122 1.00 90.88 104 ILE A N 1
ATOM 838 C CA . ILE A 1 104 ? -5.372 0.413 13.086 1.00 90.88 104 ILE A CA 1
ATOM 839 C C . ILE A 1 104 ? -3.864 0.254 12.851 1.00 90.88 104 ILE A C 1
ATOM 841 O O . ILE A 1 104 ? -3.414 0.202 11.707 1.00 90.88 104 ILE A O 1
ATOM 845 N N . TYR A 1 105 ? -3.075 0.133 13.922 1.00 93.19 105 TYR A N 1
ATOM 846 C CA . TYR A 1 105 ? -1.630 -0.063 13.822 1.00 93.19 105 TYR A CA 1
ATOM 847 C C . TYR A 1 105 ? -1.270 -1.308 13.001 1.00 93.19 105 TYR A C 1
ATOM 849 O O . TYR A 1 105 ? -0.458 -1.234 12.075 1.00 93.19 105 TYR A O 1
ATOM 857 N N . TRP A 1 106 ? -1.866 -2.457 13.326 1.00 93.50 106 TRP A N 1
ATOM 858 C CA . TRP A 1 106 ? -1.581 -3.712 12.627 1.00 93.50 106 TRP A CA 1
ATOM 859 C C . TRP A 1 106 ? -2.095 -3.714 11.197 1.00 93.50 106 TRP A C 1
ATOM 861 O O . TRP A 1 106 ? -1.429 -4.238 10.306 1.00 93.50 106 TRP A O 1
ATOM 871 N N . GLU A 1 107 ? -3.233 -3.080 10.963 1.00 93.38 107 GLU A N 1
ATOM 872 C CA . GLU A 1 107 ? -3.773 -2.921 9.627 1.00 93.38 107 GLU A CA 1
ATOM 873 C C . GLU A 1 107 ? -2.848 -2.086 8.738 1.00 93.38 107 GLU A C 1
ATOM 875 O O . GLU A 1 107 ? -2.524 -2.492 7.624 1.00 93.38 107 GLU A O 1
ATOM 880 N N . PHE A 1 108 ? -2.323 -0.967 9.237 1.00 94.38 108 PHE A N 1
ATOM 881 C CA . PHE A 1 108 ? -1.364 -0.161 8.481 1.00 94.38 108 PHE A CA 1
ATOM 882 C C . PHE A 1 108 ? -0.023 -0.879 8.276 1.00 94.38 108 PHE A C 1
ATOM 884 O O . PHE A 1 108 ? 0.580 -0.770 7.205 1.00 94.38 108 PHE A O 1
ATOM 891 N N . ARG A 1 109 ? 0.425 -1.690 9.246 1.00 92.62 109 ARG A N 1
ATOM 892 C CA . ARG A 1 109 ? 1.579 -2.590 9.057 1.00 92.62 109 ARG A CA 1
ATOM 893 C C . ARG A 1 109 ? 1.332 -3.610 7.950 1.00 92.62 109 ARG A C 1
ATOM 895 O O . ARG A 1 109 ? 2.238 -3.860 7.159 1.00 92.62 109 ARG A O 1
ATOM 902 N N . TYR A 1 110 ? 0.135 -4.185 7.897 1.00 93.56 110 TYR A N 1
ATOM 903 C CA . TYR A 1 110 ? -0.251 -5.111 6.841 1.00 93.56 110 TYR A CA 1
ATOM 904 C C . TYR A 1 110 ? -0.272 -4.414 5.475 1.00 93.56 110 TYR A C 1
ATOM 906 O O . TYR A 1 110 ? 0.326 -4.920 4.529 1.00 93.56 110 TYR A O 1
ATOM 914 N N . LEU A 1 111 ? -0.858 -3.216 5.382 1.00 93.38 111 LEU A N 1
ATOM 915 C CA . LEU A 1 111 ? -0.877 -2.433 4.144 1.00 93.38 111 LEU A CA 1
ATOM 916 C C . LEU A 1 111 ? 0.531 -2.091 3.646 1.00 93.38 111 LEU A C 1
ATOM 918 O O . LEU A 1 111 ? 0.776 -2.182 2.450 1.00 93.38 111 LEU A O 1
ATOM 922 N N . ASN A 1 112 ? 1.483 -1.786 4.531 1.00 91.50 112 ASN A N 1
ATOM 923 C CA . ASN A 1 112 ? 2.880 -1.587 4.127 1.00 91.50 112 ASN A CA 1
ATOM 924 C C . ASN A 1 112 ? 3.513 -2.828 3.488 1.00 91.50 112 ASN A C 1
ATOM 926 O O . ASN A 1 112 ? 4.373 -2.689 2.624 1.00 91.50 112 ASN A O 1
ATOM 930 N N . LEU A 1 113 ? 3.142 -4.024 3.955 1.00 90.19 113 LEU A N 1
ATOM 931 C CA . LEU A 1 113 ? 3.655 -5.283 3.419 1.00 90.19 113 LEU A CA 1
ATOM 932 C C . LEU A 1 113 ? 2.955 -5.663 2.108 1.00 90.19 113 LEU A C 1
ATOM 934 O O . LEU A 1 113 ? 3.581 -6.225 1.215 1.00 90.19 113 LEU A O 1
ATOM 938 N N . PHE A 1 114 ? 1.657 -5.378 2.011 1.00 92.06 114 PHE A N 1
ATOM 939 C CA . PHE A 1 114 ? 0.821 -5.765 0.881 1.00 92.06 114 PHE A CA 1
ATOM 940 C C . PHE A 1 114 ? 0.939 -4.803 -0.309 1.00 92.06 114 PHE A C 1
ATOM 942 O O . PHE A 1 114 ? 0.952 -5.233 -1.461 1.00 92.06 114 PHE A O 1
ATOM 949 N N . LEU A 1 115 ? 1.025 -3.496 -0.049 1.00 92.88 115 LEU A N 1
ATOM 950 C CA . LEU A 1 115 ? 1.100 -2.481 -1.093 1.00 92.88 115 LEU A CA 1
ATOM 951 C C . LEU A 1 115 ? 2.531 -2.339 -1.600 1.00 92.88 115 LEU A C 1
ATOM 953 O O . LEU A 1 115 ? 3.438 -1.961 -0.858 1.00 92.88 115 LEU A O 1
ATOM 957 N N . VAL A 1 116 ? 2.708 -2.555 -2.902 1.00 91.62 116 VAL A N 1
ATOM 958 C CA . VAL A 1 116 ? 3.976 -2.307 -3.597 1.00 91.62 116 VAL A CA 1
ATOM 959 C C . VAL A 1 116 ? 4.326 -0.819 -3.524 1.00 91.62 116 VAL A C 1
ATOM 961 O O .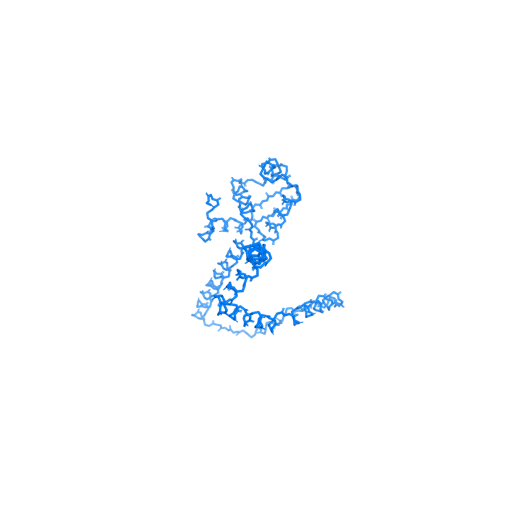 VAL A 1 116 ? 3.440 0.036 -3.543 1.00 91.62 116 VAL A O 1
ATOM 964 N N . HIS A 1 117 ? 5.619 -0.498 -3.503 1.00 90.50 117 HIS A N 1
ATOM 965 C CA . HIS A 1 117 ? 6.134 0.871 -3.421 1.00 90.50 117 HIS A CA 1
ATOM 966 C C . HIS A 1 117 ? 5.440 1.850 -4.388 1.00 90.50 117 HIS A C 1
ATOM 968 O O . HIS A 1 117 ? 4.943 2.893 -3.967 1.00 90.50 117 HIS A O 1
ATOM 974 N N . THR A 1 118 ? 5.281 1.477 -5.661 1.00 91.88 118 THR A N 1
ATOM 975 C CA . THR A 1 118 ? 4.584 2.297 -6.666 1.00 91.88 118 THR A CA 1
ATOM 976 C C . THR A 1 118 ? 3.138 2.615 -6.275 1.00 91.88 118 THR A C 1
ATOM 978 O O . THR A 1 118 ? 2.667 3.729 -6.480 1.00 91.88 118 THR A O 1
ATOM 981 N N . THR A 1 119 ? 2.434 1.667 -5.652 1.00 94.19 119 THR A N 1
ATOM 982 C CA . THR A 1 119 ? 1.055 1.870 -5.175 1.00 94.19 119 THR A CA 1
ATOM 983 C C . THR A 1 119 ? 1.008 2.889 -4.040 1.00 94.19 119 THR A C 1
ATOM 985 O O . THR A 1 119 ? 0.132 3.752 -3.996 1.00 94.19 119 THR A O 1
ATOM 988 N N . GLN A 1 120 ? 1.997 2.840 -3.147 1.00 93.12 120 GLN A N 1
ATOM 989 C CA . GLN A 1 120 ? 2.137 3.812 -2.069 1.00 93.12 120 GLN A CA 1
ATOM 990 C C . GLN A 1 120 ? 2.461 5.211 -2.621 1.00 93.12 120 GLN A C 1
ATOM 992 O O . GLN A 1 120 ? 1.912 6.197 -2.132 1.00 93.12 120 GLN A O 1
ATOM 997 N N . LEU A 1 121 ? 3.305 5.313 -3.653 1.00 93.06 121 LEU A N 1
ATOM 998 C CA . LEU A 1 121 ? 3.598 6.585 -4.319 1.00 93.06 121 LEU A CA 1
ATOM 999 C C . LEU A 1 121 ? 2.367 7.190 -4.995 1.00 93.06 121 LEU A C 1
ATOM 1001 O O . LEU A 1 121 ? 2.131 8.389 -4.859 1.00 93.06 121 LEU A O 1
ATOM 1005 N N . VAL A 1 122 ? 1.561 6.364 -5.667 1.00 94.19 122 VAL A N 1
ATOM 1006 C CA . VAL A 1 122 ? 0.290 6.797 -6.261 1.00 94.19 122 VAL A CA 1
ATOM 1007 C C . VAL A 1 122 ? -0.627 7.387 -5.195 1.00 94.19 122 VAL A C 1
ATOM 1009 O O . VAL A 1 122 ? -1.185 8.459 -5.408 1.00 94.19 122 VAL A O 1
ATOM 1012 N N . LEU A 1 123 ? -0.740 6.750 -4.026 1.00 93.94 123 LEU A N 1
ATOM 1013 C CA . LEU A 1 123 ? -1.546 7.290 -2.931 1.00 93.94 123 LEU A CA 1
ATOM 1014 C C . LEU A 1 123 ? -0.986 8.615 -2.388 1.00 93.94 123 LEU A C 1
ATOM 1016 O O . LEU A 1 123 ? -1.761 9.538 -2.150 1.00 93.94 123 LEU A O 1
ATOM 1020 N N . THR A 1 124 ? 0.340 8.745 -2.236 1.00 92.88 124 THR A N 1
ATOM 1021 C CA . THR A 1 124 ? 0.968 10.029 -1.862 1.00 92.88 124 THR A CA 1
ATOM 1022 C C . THR A 1 124 ? 0.621 11.116 -2.870 1.00 92.88 124 THR A C 1
ATOM 1024 O O . THR A 1 124 ? 0.258 12.219 -2.479 1.00 92.88 124 THR A O 1
ATOM 1027 N N . TRP A 1 125 ? 0.721 10.802 -4.162 1.00 93.56 125 TRP A N 1
ATOM 1028 C CA . TRP A 1 125 ? 0.409 11.732 -5.240 1.00 93.56 125 TRP A CA 1
ATOM 1029 C C . TRP A 1 125 ? -1.066 12.141 -5.229 1.00 93.56 125 TRP A C 1
ATOM 1031 O O . TRP A 1 125 ? -1.358 13.325 -5.350 1.00 93.56 125 TRP A O 1
ATOM 1041 N N . LEU A 1 126 ? -1.990 11.202 -5.002 1.00 93.19 126 LEU A N 1
ATOM 1042 C CA . LEU A 1 126 ? -3.420 11.503 -4.895 1.00 93.19 126 LEU A CA 1
ATOM 1043 C C . LEU A 1 126 ? -3.738 12.434 -3.716 1.00 93.19 126 LEU A C 1
ATOM 1045 O O . LEU A 1 126 ? -4.600 13.293 -3.853 1.00 93.19 126 LEU A O 1
ATOM 1049 N N . VAL A 1 127 ? -3.032 12.310 -2.586 1.00 91.62 127 VAL A N 1
ATOM 1050 C CA . VAL A 1 127 ? -3.235 13.179 -1.409 1.00 91.62 127 VAL A CA 1
ATOM 1051 C C . VAL A 1 127 ? -2.818 14.632 -1.648 1.00 91.62 127 VAL A C 1
ATOM 1053 O O . VAL A 1 127 ? -3.306 15.520 -0.953 1.00 91.62 127 VAL A O 1
ATOM 1056 N N . VAL A 1 128 ? -1.959 14.904 -2.636 1.00 89.56 128 VAL A N 1
ATOM 1057 C CA . VAL A 1 128 ? -1.591 16.283 -3.004 1.00 89.56 128 VAL A CA 1
ATOM 1058 C C . VAL A 1 128 ? -2.801 17.061 -3.532 1.00 89.56 128 VAL A C 1
ATOM 1060 O O . VAL A 1 128 ? -2.861 18.280 -3.379 1.00 89.56 128 VAL A O 1
ATOM 1063 N N . TYR A 1 129 ? -3.775 16.374 -4.131 1.00 88.38 129 TYR A N 1
ATOM 1064 C CA . TYR A 1 129 ? -4.977 16.997 -4.667 1.00 88.38 129 TYR A CA 1
ATOM 1065 C C . TYR A 1 129 ? -6.068 17.064 -3.597 1.00 88.38 129 TYR A C 1
ATOM 1067 O O . TYR A 1 129 ? -6.441 16.061 -2.990 1.00 88.38 129 TYR A O 1
ATOM 1075 N N . THR A 1 130 ? -6.604 18.263 -3.379 1.00 81.19 130 THR A N 1
ATOM 1076 C CA . THR A 1 130 ? -7.766 18.483 -2.505 1.00 81.19 130 THR A CA 1
ATOM 1077 C C . THR A 1 130 ? -9.087 18.140 -3.188 1.00 81.19 130 THR A C 1
ATOM 1079 O O . THR A 1 130 ? -10.072 17.866 -2.510 1.00 81.19 130 THR A O 1
ATOM 1082 N N . GLU A 1 131 ? -9.114 18.156 -4.521 1.00 87.94 131 GLU A N 1
ATOM 1083 C CA . GLU A 1 131 ? -10.282 17.816 -5.333 1.00 87.94 131 GLU A CA 1
ATOM 1084 C C . GLU A 1 131 ? -10.178 16.385 -5.883 1.00 87.94 131 GLU A C 1
ATOM 1086 O O . GLU A 1 131 ? -9.063 15.893 -6.091 1.00 87.94 131 GLU A O 1
ATOM 1091 N N . PRO A 1 132 ? -11.312 15.707 -6.154 1.00 89.94 132 PRO A N 1
ATOM 1092 C CA . PRO A 1 132 ? -11.286 14.377 -6.744 1.00 89.94 132 PRO A CA 1
A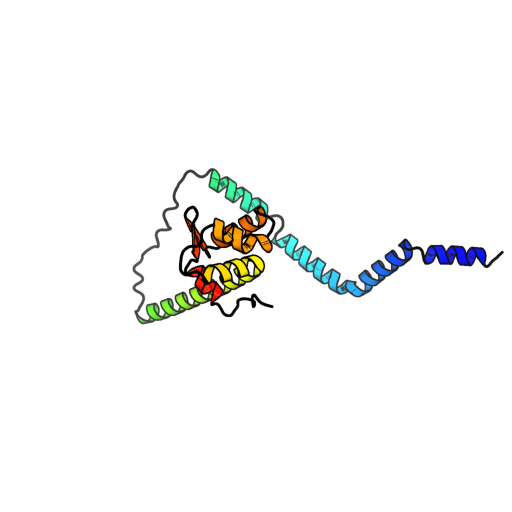TOM 1093 C C . PRO A 1 132 ? -10.582 14.374 -8.109 1.00 89.94 132 PRO A C 1
ATOM 1095 O O . PRO A 1 132 ? -10.861 15.193 -8.984 1.00 89.94 132 PRO A O 1
ATOM 1098 N N . VAL A 1 133 ? -9.671 13.423 -8.290 1.00 92.94 133 VAL A N 1
ATOM 1099 C CA . VAL A 1 133 ? -8.803 13.303 -9.464 1.00 92.94 133 VAL A CA 1
ATOM 1100 C C . VAL A 1 133 ? -9.476 12.430 -10.515 1.00 92.94 133 VAL A C 1
ATOM 1102 O O . VAL A 1 133 ? -9.974 11.350 -10.205 1.00 92.94 133 VAL A O 1
ATOM 1105 N N . SER A 1 134 ? -9.460 12.856 -11.777 1.00 95.06 134 SER A N 1
ATOM 1106 C CA . SER A 1 134 ? -10.027 12.043 -12.864 1.00 95.06 134 SER A CA 1
ATOM 1107 C C . SER A 1 134 ? -9.121 10.865 -13.250 1.00 95.06 134 SER A C 1
ATOM 1109 O O . SER A 1 134 ? -7.890 10.968 -13.198 1.00 95.06 134 SER A O 1
ATOM 1111 N N . MET A 1 135 ? -9.697 9.764 -13.742 1.00 93.62 135 MET A N 1
ATOM 1112 C CA . MET A 1 135 ? -8.914 8.631 -14.271 1.00 93.62 135 MET A CA 1
ATOM 1113 C C . MET A 1 135 ? -7.959 9.056 -15.387 1.00 93.62 135 MET A C 1
ATOM 1115 O O . MET A 1 135 ? -6.831 8.571 -15.471 1.00 93.62 135 MET A O 1
ATOM 1119 N N . LYS A 1 136 ? -8.374 10.007 -16.232 1.00 93.56 136 LYS A N 1
ATOM 1120 C CA . LYS A 1 136 ? -7.529 10.550 -17.305 1.00 93.56 136 LYS A CA 1
ATOM 1121 C C . LYS A 1 136 ? -6.282 11.241 -16.759 1.00 93.56 136 LYS A C 1
ATOM 1123 O O . LYS A 1 136 ? -5.193 11.007 -17.277 1.00 93.56 136 LYS A O 1
ATOM 1128 N N . GLN A 1 137 ? -6.426 12.052 -15.709 1.00 93.25 137 GLN A N 1
ATOM 1129 C CA . GLN A 1 137 ? -5.291 12.709 -15.051 1.00 93.25 137 GLN A CA 1
ATOM 1130 C C . GLN A 1 137 ? -4.347 11.686 -14.423 1.00 93.25 137 GLN A C 1
ATOM 1132 O O . GLN A 1 137 ? -3.135 11.800 -14.590 1.00 93.25 137 GLN A O 1
ATOM 1137 N N . TYR A 1 138 ? -4.887 10.653 -13.775 1.00 94.50 138 TYR A N 1
ATOM 1138 C CA . TYR A 1 138 ? -4.077 9.557 -13.251 1.00 94.50 138 TYR A CA 1
ATOM 1139 C C . TYR A 1 138 ? -3.291 8.842 -14.355 1.00 94.50 138 TYR A C 1
ATOM 1141 O O . TYR A 1 138 ? -2.075 8.686 -14.249 1.00 94.50 138 TYR A O 1
ATOM 1149 N N . HIS A 1 139 ? -3.953 8.448 -15.447 1.00 94.25 139 HIS A N 1
ATOM 1150 C CA . HIS A 1 139 ? -3.285 7.769 -16.554 1.00 94.25 139 HIS A CA 1
ATOM 1151 C C . HIS A 1 139 ? -2.231 8.648 -17.232 1.00 94.25 139 HIS A C 1
ATOM 1153 O O . HIS A 1 139 ? -1.190 8.125 -17.628 1.00 94.25 139 HIS A O 1
ATOM 1159 N N . ALA A 1 140 ? -2.473 9.955 -17.344 1.00 93.62 140 ALA A N 1
ATOM 1160 C CA . ALA A 1 140 ? -1.507 10.903 -17.886 1.00 93.62 140 ALA A CA 1
ATOM 1161 C C . ALA A 1 140 ? -0.295 11.084 -16.956 1.00 93.62 140 ALA A C 1
ATOM 1163 O O . ALA A 1 140 ? 0.839 11.022 -17.424 1.00 93.62 140 ALA A O 1
ATOM 1164 N N . GLY A 1 141 ? -0.523 11.248 -15.649 1.00 92.75 141 GLY A N 1
ATOM 1165 C CA . GLY A 1 141 ? 0.540 11.459 -14.663 1.00 92.75 141 GLY A CA 1
ATOM 1166 C C . GLY A 1 141 ? 1.418 10.226 -14.445 1.00 92.75 141 GLY A C 1
ATOM 1167 O O . GLY A 1 141 ? 2.638 10.337 -14.407 1.00 92.75 141 GLY A O 1
ATOM 1168 N N . TRP A 1 142 ? 0.810 9.040 -14.365 1.00 95.06 142 TRP A N 1
ATOM 1169 C CA . TRP A 1 142 ? 1.516 7.788 -14.069 1.00 95.06 142 TRP A CA 1
ATOM 1170 C C . TRP A 1 142 ? 1.885 6.962 -15.298 1.00 95.06 142 TRP A C 1
ATOM 1172 O O . TRP A 1 142 ? 2.578 5.958 -15.166 1.00 95.06 142 TRP A 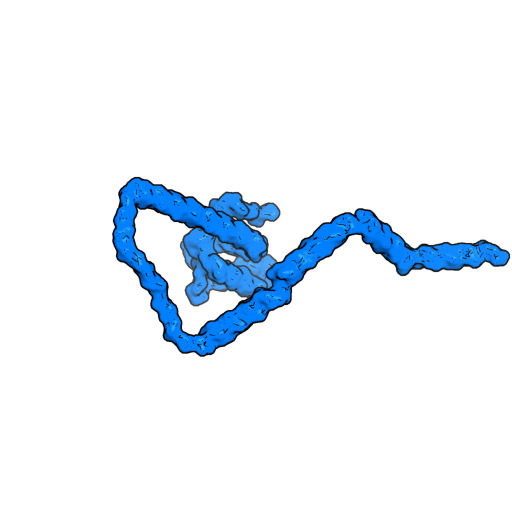O 1
ATOM 1182 N N . GLY A 1 143 ? 1.458 7.359 -16.498 1.00 93.88 143 GLY A N 1
ATOM 1183 C CA . GLY A 1 143 ? 1.775 6.650 -17.741 1.00 93.88 143 GLY A CA 1
ATOM 1184 C C . GLY A 1 143 ? 3.270 6.493 -18.045 1.00 93.88 143 GLY A C 1
ATOM 1185 O O . GLY A 1 143 ? 3.654 5.406 -18.474 1.00 93.88 143 GLY A O 1
ATOM 1186 N N . PRO A 1 144 ? 4.126 7.504 -17.804 1.00 94.25 144 PRO A N 1
ATOM 1187 C CA . PRO A 1 144 ? 5.566 7.362 -18.019 1.00 94.25 144 PRO A CA 1
ATOM 1188 C C . PRO A 1 144 ? 6.228 6.344 -17.078 1.00 94.25 144 PRO A C 1
ATOM 1190 O O . PRO A 1 144 ? 7.143 5.634 -17.490 1.00 94.25 144 PRO A O 1
ATOM 1193 N N . THR A 1 145 ? 5.765 6.265 -15.826 1.00 93.50 145 THR A N 1
ATOM 1194 C CA . THR A 1 145 ? 6.329 5.379 -14.795 1.00 93.50 145 THR A CA 1
ATOM 1195 C C . THR A 1 145 ? 5.750 3.967 -14.869 1.00 93.50 145 THR A C 1
ATOM 1197 O O . THR A 1 145 ? 6.486 2.995 -14.745 1.00 93.50 145 THR A O 1
ATOM 1200 N N . ILE A 1 146 ? 4.440 3.849 -15.091 1.00 93.69 146 ILE A N 1
ATOM 1201 C CA . ILE A 1 146 ? 3.704 2.587 -15.177 1.00 93.69 146 ILE A CA 1
ATOM 1202 C C . ILE A 1 146 ? 3.136 2.474 -16.593 1.00 93.69 146 ILE A C 1
ATOM 1204 O O . ILE A 1 146 ? 1.995 2.853 -16.876 1.00 93.69 146 ILE A O 1
ATOM 1208 N N . GLN A 1 147 ? 3.963 1.981 -17.511 1.00 93.31 147 GLN A N 1
ATOM 1209 C CA . GLN A 1 147 ? 3.617 1.925 -18.934 1.00 93.31 147 GLN A CA 1
ATOM 1210 C C . GLN A 1 147 ? 2.444 0.972 -19.189 1.00 93.31 147 GLN A C 1
ATOM 1212 O O . GLN A 1 147 ? 1.538 1.276 -19.974 1.00 93.31 147 GLN A O 1
ATOM 1217 N N . ASN A 1 148 ? 2.420 -0.160 -18.477 1.00 95.25 148 ASN A N 1
ATOM 1218 C CA . ASN A 1 148 ? 1.367 -1.151 -18.610 1.00 95.25 148 ASN A CA 1
ATOM 1219 C C . ASN A 1 148 ? 0.037 -0.612 -18.049 1.00 95.25 148 ASN A C 1
ATOM 1221 O O . ASN A 1 148 ? -0.074 -0.169 -16.904 1.00 95.25 148 ASN A O 1
ATOM 1225 N N . LEU A 1 149 ? -0.998 -0.626 -18.888 1.00 93.19 149 LEU A N 1
ATOM 1226 C CA . LEU A 1 149 ? -2.332 -0.157 -18.527 1.00 93.19 149 LEU A CA 1
ATOM 1227 C C . LEU A 1 149 ? -3.022 -1.088 -17.519 1.00 93.19 149 LEU A C 1
ATOM 1229 O O . LEU A 1 149 ? -3.733 -0.601 -16.640 1.00 93.19 149 LEU A O 1
ATOM 1233 N N . ASP A 1 150 ? -2.778 -2.394 -17.598 1.00 94.50 150 ASP A N 1
ATOM 1234 C CA . ASP A 1 150 ? -3.338 -3.369 -16.659 1.00 94.50 150 ASP A CA 1
ATOM 1235 C C . ASP A 1 150 ? -2.683 -3.259 -15.282 1.00 94.50 150 ASP A C 1
ATOM 1237 O O . ASP A 1 150 ? -3.364 -3.355 -14.264 1.00 94.50 150 ASP A O 1
ATOM 1241 N N . GLU A 1 151 ? -1.387 -2.949 -15.238 1.00 93.75 151 GLU A N 1
ATOM 1242 C CA . GLU A 1 151 ? -0.682 -2.663 -13.987 1.00 93.75 151 GLU A CA 1
ATOM 1243 C C . GLU A 1 151 ? -1.239 -1.401 -13.315 1.00 93.75 151 GLU A C 1
ATOM 1245 O O . GLU A 1 151 ? -1.561 -1.424 -12.128 1.00 93.75 151 GLU A O 1
ATOM 1250 N N . ARG A 1 152 ? -1.471 -0.324 -14.077 1.00 94.94 152 ARG A N 1
ATOM 1251 C CA . ARG A 1 152 ? -2.134 0.890 -13.562 1.00 94.94 152 ARG A CA 1
ATOM 1252 C C . ARG A 1 152 ? -3.520 0.596 -12.985 1.00 94.94 152 ARG A C 1
ATOM 1254 O O . ARG A 1 152 ? -3.861 1.076 -11.907 1.00 94.94 152 ARG A O 1
ATOM 1261 N N . LYS A 1 153 ? -4.316 -0.233 -13.666 1.00 94.62 153 LYS A N 1
ATOM 1262 C CA . LYS A 1 153 ? -5.617 -0.681 -13.145 1.00 94.62 153 LYS A CA 1
ATOM 1263 C C . LYS A 1 153 ? -5.472 -1.522 -11.880 1.00 94.62 153 LYS A C 1
ATOM 1265 O O . LYS A 1 153 ? -6.271 -1.365 -10.962 1.00 94.62 153 LYS A O 1
ATOM 1270 N N . ALA A 1 154 ? -4.479 -2.407 -11.817 1.00 94.94 154 ALA A N 1
ATOM 1271 C CA . ALA A 1 154 ? -4.218 -3.232 -10.642 1.00 94.94 154 ALA A CA 1
ATOM 1272 C C . ALA A 1 154 ? -3.850 -2.375 -9.422 1.00 94.94 154 ALA A C 1
ATOM 1274 O O . ALA A 1 154 ? -4.354 -2.631 -8.330 1.00 94.94 154 ALA A O 1
ATOM 1275 N N . VAL A 1 155 ? -3.053 -1.321 -9.619 1.00 95.38 155 VAL A N 1
ATOM 1276 C CA . VAL A 1 155 ? -2.707 -0.352 -8.570 1.00 95.38 155 VAL A CA 1
ATOM 1277 C C . VAL A 1 155 ? -3.954 0.345 -8.024 1.00 95.38 155 VAL A C 1
ATOM 1279 O O . VAL A 1 155 ? -4.160 0.364 -6.811 1.00 95.38 155 VAL A O 1
ATOM 1282 N N . LEU A 1 156 ? -4.822 0.868 -8.895 1.00 95.00 156 LEU A N 1
ATOM 1283 C CA . LEU A 1 156 ? -6.067 1.506 -8.456 1.00 95.00 156 LEU A CA 1
ATOM 1284 C C . LEU A 1 156 ? -7.006 0.526 -7.749 1.00 95.00 156 LEU A C 1
ATOM 1286 O O . LEU A 1 156 ? -7.519 0.843 -6.680 1.00 95.00 156 LEU A O 1
ATOM 1290 N N . ASN A 1 157 ? -7.164 -0.685 -8.287 1.00 95.12 157 ASN A N 1
ATOM 1291 C CA . ASN A 1 157 ? -7.950 -1.740 -7.648 1.00 95.12 157 ASN A CA 1
ATOM 1292 C C . ASN A 1 157 ? -7.418 -2.090 -6.253 1.00 95.12 157 ASN A C 1
ATOM 1294 O O . ASN A 1 157 ? -8.203 -2.324 -5.339 1.00 95.12 157 ASN A O 1
ATOM 1298 N N . ALA A 1 158 ? -6.097 -2.143 -6.068 1.00 94.88 158 ALA A N 1
ATOM 1299 C CA . ALA A 1 158 ? -5.500 -2.413 -4.763 1.00 94.88 158 ALA A CA 1
ATOM 1300 C C . ALA A 1 158 ? -5.802 -1.288 -3.759 1.00 94.88 158 ALA A C 1
ATOM 1302 O O . ALA A 1 158 ? -6.137 -1.568 -2.606 1.00 94.88 158 ALA A O 1
ATOM 1303 N N . LEU A 1 159 ? -5.735 -0.026 -4.194 1.00 95.38 159 LEU A N 1
ATOM 1304 C CA . LEU A 1 159 ? -6.068 1.135 -3.360 1.00 95.38 159 LEU A CA 1
ATOM 1305 C C . LEU A 1 159 ? -7.563 1.210 -3.017 1.00 95.38 159 LEU A C 1
ATOM 1307 O O . LEU A 1 159 ? -7.920 1.553 -1.891 1.00 95.38 159 LEU A O 1
ATOM 1311 N N . GLU A 1 160 ? -8.438 0.875 -3.963 1.00 95.56 160 GLU A N 1
ATOM 1312 C CA . GLU A 1 160 ? -9.887 0.863 -3.749 1.00 95.56 160 GLU A CA 1
ATOM 1313 C C . GLU A 1 160 ? -10.304 -0.279 -2.815 1.00 95.56 160 GLU A C 1
ATOM 1315 O O . GLU A 1 160 ? -10.997 -0.053 -1.825 1.00 95.56 160 GLU A O 1
ATOM 1320 N N . ARG A 1 161 ? -9.817 -1.505 -3.060 1.00 93.94 161 ARG A N 1
ATOM 1321 C CA . ARG A 1 161 ? -10.126 -2.678 -2.221 1.00 93.94 161 ARG A CA 1
ATOM 1322 C C . ARG A 1 161 ? -9.613 -2.544 -0.791 1.00 93.94 161 ARG A C 1
ATOM 1324 O O . ARG A 1 161 ? -10.215 -3.099 0.121 1.00 93.94 161 ARG A O 1
ATOM 1331 N N . SER A 1 162 ? -8.518 -1.815 -0.588 1.00 92.75 162 SER A N 1
ATOM 1332 C CA . SER A 1 162 ? -8.003 -1.496 0.751 1.00 92.75 162 SER A CA 1
ATOM 1333 C C . SER A 1 162 ? -8.735 -0.326 1.426 1.00 92.75 162 SER A C 1
ATOM 1335 O O . SER A 1 162 ? -8.428 0.011 2.569 1.00 92.75 162 SER A O 1
ATOM 1337 N N . GLY A 1 163 ? -9.706 0.299 0.750 1.00 94.12 163 GLY A N 1
ATOM 1338 C CA . GLY A 1 163 ? -10.500 1.409 1.280 1.00 94.12 163 GLY A CA 1
ATOM 1339 C C . GLY A 1 163 ? -9.722 2.717 1.444 1.00 94.12 163 GLY A C 1
ATOM 1340 O O . GLY A 1 163 ? -10.161 3.597 2.188 1.00 94.12 163 GLY A O 1
ATOM 1341 N N . LEU A 1 164 ? -8.562 2.854 0.792 1.00 94.75 164 LEU A N 1
ATOM 1342 C C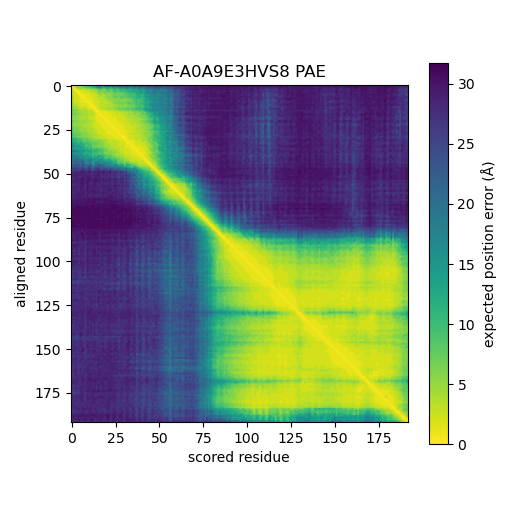A . LEU A 1 164 ? -7.713 4.052 0.853 1.00 94.75 164 LEU A CA 1
ATOM 1343 C C . LEU A 1 164 ? -8.175 5.132 -0.130 1.00 94.75 164 LEU A C 1
ATOM 1345 O O . LEU A 1 164 ? -7.969 6.322 0.112 1.00 94.75 164 LEU A O 1
ATOM 1349 N N . ILE A 1 165 ? -8.830 4.723 -1.215 1.00 95.44 165 ILE A N 1
ATOM 1350 C CA . ILE A 1 165 ? -9.480 5.615 -2.177 1.00 95.44 165 ILE A CA 1
ATOM 1351 C C . ILE A 1 165 ? -10.913 5.149 -2.432 1.00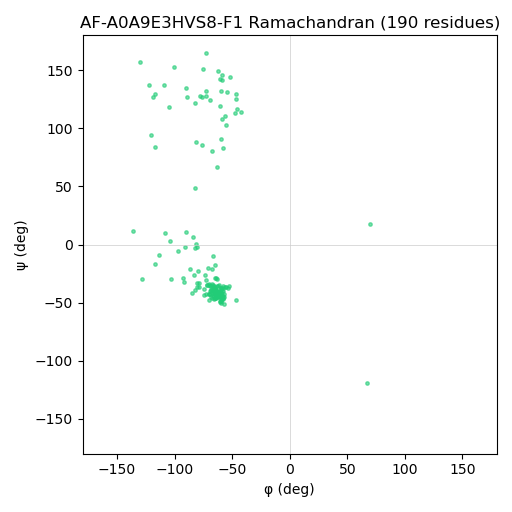 95.44 165 ILE A C 1
ATOM 1353 O O . ILE A 1 165 ? -11.241 3.979 -2.241 1.00 95.44 165 ILE A O 1
ATOM 1357 N N . SER A 1 166 ? -11.761 6.069 -2.874 1.00 94.81 166 SER A N 1
ATOM 1358 C CA . SER A 1 166 ? -13.107 5.791 -3.361 1.00 94.81 166 SER A CA 1
ATOM 1359 C C . SER A 1 166 ? -13.203 6.239 -4.811 1.00 94.81 166 SER A C 1
ATOM 1361 O O . SER A 1 166 ? -12.875 7.381 -5.135 1.00 94.81 166 SER A O 1
ATOM 1363 N N . ILE A 1 167 ? -13.644 5.333 -5.680 1.00 93.62 167 ILE A N 1
ATOM 1364 C CA . ILE A 1 167 ? -13.824 5.605 -7.101 1.00 93.62 167 ILE A CA 1
ATOM 1365 C C . ILE A 1 167 ? -15.323 5.743 -7.362 1.00 93.62 167 ILE A C 1
ATOM 1367 O O . ILE A 1 167 ? -16.103 4.821 -7.135 1.00 93.62 167 ILE A O 1
ATOM 1371 N N . LYS A 1 168 ? -15.747 6.923 -7.815 1.00 92.06 168 LYS A N 1
ATOM 1372 C CA . LYS A 1 168 ? -17.140 7.224 -8.165 1.00 92.06 168 LYS A CA 1
ATOM 1373 C C . LYS A 1 168 ? -17.192 7.630 -9.632 1.00 92.06 168 LYS A C 1
ATOM 1375 O O . LYS A 1 168 ? -16.968 8.788 -9.982 1.00 92.06 168 LYS A O 1
ATOM 1380 N N . GLY A 1 169 ? -17.475 6.664 -10.503 1.00 89.31 169 GLY A N 1
ATOM 1381 C CA . GLY A 1 169 ? -17.442 6.875 -11.951 1.00 89.31 169 GLY A CA 1
ATOM 1382 C C . GLY A 1 169 ? -16.017 7.144 -12.442 1.00 89.31 169 GLY A C 1
ATOM 1383 O O . GLY A 1 169 ? -15.148 6.296 -12.276 1.00 89.31 169 GLY A O 1
ATOM 1384 N N . ASP A 1 170 ? -15.785 8.318 -13.038 1.00 92.31 170 ASP A N 1
ATOM 1385 C CA . ASP A 1 170 ? -14.469 8.725 -13.567 1.00 92.31 170 ASP A CA 1
ATOM 1386 C C . ASP A 1 170 ? -13.605 9.487 -12.545 1.00 92.31 170 ASP A C 1
ATOM 1388 O O . ASP A 1 170 ? -12.476 9.865 -12.851 1.00 92.31 170 ASP A O 1
ATOM 1392 N N . MET A 1 171 ? -14.133 9.731 -11.340 1.00 93.25 171 MET A N 1
ATOM 1393 C CA . MET A 1 171 ? -13.488 10.538 -10.302 1.00 93.25 171 MET A CA 1
ATOM 1394 C C . MET A 1 171 ? -13.012 9.662 -9.143 1.00 93.25 171 MET A C 1
ATOM 1396 O O . MET A 1 171 ? -13.728 8.773 -8.678 1.00 93.25 171 MET A O 1
ATOM 1400 N N . MET A 1 172 ? -11.810 9.946 -8.655 1.00 93.69 172 MET A N 1
ATOM 1401 C CA . MET A 1 172 ? -11.165 9.264 -7.540 1.00 93.69 172 MET A CA 1
ATOM 1402 C C . MET A 1 172 ? -10.947 10.242 -6.396 1.00 93.69 172 MET A C 1
ATOM 1404 O O . MET A 1 172 ? -10.368 11.309 -6.579 1.00 93.69 172 MET A O 1
ATOM 1408 N N . GLU A 1 173 ? -11.367 9.860 -5.201 1.00 94.19 173 GLU A N 1
ATOM 1409 C CA . GLU A 1 173 ? -11.196 10.652 -3.989 1.00 94.19 173 GLU A CA 1
ATOM 1410 C C . GLU A 1 173 ? -10.417 9.843 -2.952 1.00 94.19 173 GLU A C 1
ATOM 1412 O O . GLU A 1 173 ? -10.675 8.653 -2.757 1.00 94.19 173 GLU A O 1
ATOM 1417 N N . VAL A 1 174 ? -9.464 10.473 -2.265 1.00 94.69 174 VAL A N 1
ATOM 1418 C CA . VAL A 1 174 ? -8.776 9.822 -1.145 1.00 94.69 174 VAL A CA 1
ATOM 1419 C C . VAL A 1 174 ? -9.696 9.813 0.071 1.00 94.69 174 VAL A C 1
ATOM 1421 O O . VAL A 1 174 ? -10.196 10.861 0.489 1.00 94.69 174 VAL A O 1
ATOM 1424 N N . THR A 1 175 ? -9.906 8.635 0.658 1.00 94.69 175 THR A N 1
ATOM 1425 C CA . THR A 1 175 ? -10.735 8.500 1.858 1.00 94.69 175 THR A CA 1
ATOM 1426 C C . THR A 1 175 ? -10.010 9.061 3.078 1.00 94.69 175 THR A C 1
ATOM 1428 O O . THR A 1 175 ? -8.789 9.242 3.088 1.00 94.69 175 THR A O 1
ATOM 1431 N N . GLU A 1 176 ? -10.750 9.285 4.162 1.00 92.00 176 GLU A N 1
ATOM 1432 C CA . GLU A 1 176 ? -10.137 9.682 5.433 1.00 92.00 176 GLU A CA 1
ATOM 1433 C C . GLU A 1 176 ? -9.115 8.646 5.923 1.00 92.00 176 GLU A C 1
ATOM 1435 O O . GLU A 1 176 ? -8.037 8.982 6.408 1.00 92.00 176 GLU A O 1
ATOM 1440 N N . ARG A 1 177 ? -9.404 7.367 5.676 1.00 91.12 177 ARG A N 1
ATOM 1441 C CA . ARG A 1 177 ? -8.501 6.253 5.955 1.00 91.12 177 ARG A CA 1
ATOM 1442 C C . ARG A 1 177 ? -7.199 6.347 5.155 1.00 91.12 177 ARG A C 1
ATOM 1444 O O . ARG A 1 177 ? -6.125 6.134 5.714 1.00 91.12 177 ARG A O 1
ATOM 1451 N N . GLY A 1 178 ? -7.287 6.694 3.869 1.00 92.25 178 GLY A N 1
ATOM 1452 C CA . GLY A 1 178 ? -6.124 6.942 3.015 1.00 92.25 178 GLY A CA 1
ATOM 1453 C C . GLY A 1 178 ? -5.221 8.039 3.577 1.00 92.25 178 GLY A C 1
ATOM 1454 O O . GLY A 1 178 ? -4.011 7.845 3.685 1.00 92.25 178 GLY A O 1
ATOM 1455 N N . ARG A 1 179 ? -5.807 9.155 4.026 1.00 92.31 179 ARG A N 1
ATOM 1456 C CA . ARG A 1 179 ? -5.065 10.255 4.665 1.00 92.31 179 ARG A CA 1
ATOM 1457 C C . ARG A 1 179 ? -4.406 9.841 5.980 1.00 92.31 179 ARG A C 1
ATOM 1459 O O . ARG A 1 179 ? -3.233 10.145 6.193 1.00 92.31 179 ARG A O 1
ATOM 1466 N N . GLN A 1 180 ? -5.118 9.108 6.836 1.00 92.00 180 GLN A N 1
ATOM 1467 C CA . GLN A 1 180 ? -4.561 8.591 8.092 1.00 92.00 180 GLN A CA 1
ATOM 1468 C C . GLN A 1 180 ? -3.365 7.665 7.853 1.00 92.00 180 GLN A C 1
ATOM 1470 O O . GLN A 1 180 ? -2.359 7.780 8.548 1.00 92.00 180 GLN A O 1
ATOM 1475 N N . TYR A 1 181 ? -3.448 6.790 6.849 1.00 92.88 181 TYR A N 1
ATOM 1476 C CA . TYR A 1 181 ? -2.348 5.900 6.483 1.00 92.88 181 TYR A CA 1
ATOM 1477 C C . TYR A 1 181 ? -1.110 6.671 5.996 1.00 92.88 181 TYR A C 1
ATOM 1479 O O . TYR A 1 181 ? 0.012 6.345 6.379 1.00 92.88 181 TYR A O 1
ATOM 1487 N N . ILE A 1 182 ? -1.295 7.725 5.193 1.00 90.69 182 ILE A N 1
ATOM 1488 C CA . ILE A 1 182 ? -0.188 8.563 4.703 1.00 90.69 182 ILE A CA 1
ATOM 1489 C C . ILE A 1 182 ? 0.526 9.292 5.845 1.00 90.69 182 ILE A C 1
ATOM 1491 O O . ILE A 1 182 ? 1.753 9.378 5.831 1.00 90.69 182 ILE A O 1
ATOM 1495 N N . ASN A 1 183 ? -0.228 9.773 6.834 1.00 90.25 183 ASN A N 1
ATOM 1496 C CA . ASN A 1 183 ? 0.300 10.497 7.993 1.00 90.25 183 ASN A CA 1
ATOM 1497 C C . ASN A 1 183 ? 0.840 9.577 9.098 1.00 90.25 183 ASN A C 1
ATOM 1499 O O . ASN A 1 183 ? 1.338 10.055 10.119 1.00 90.25 183 ASN A O 1
ATOM 1503 N N . TRP A 1 184 ? 0.726 8.259 8.936 1.00 90.62 184 TRP A N 1
ATOM 1504 C CA . TRP A 1 184 ? 1.128 7.323 9.970 1.00 90.62 184 TRP A CA 1
ATOM 1505 C C . TRP A 1 184 ? 2.659 7.140 10.000 1.00 90.62 184 TRP A C 1
ATOM 1507 O O . TRP A 1 184 ? 3.265 6.796 8.983 1.00 90.62 184 TRP A O 1
ATOM 1517 N N . PRO A 1 185 ? 3.311 7.292 11.171 1.00 79.50 185 PRO A N 1
ATOM 1518 C CA . PRO A 1 185 ? 4.775 7.308 11.290 1.00 79.50 185 PRO A CA 1
ATOM 1519 C C . PRO A 1 185 ? 5.460 5.984 10.929 1.00 79.50 185 PRO A C 1
ATOM 1521 O O . PRO A 1 185 ? 6.665 5.959 10.702 1.00 79.50 185 PRO A O 1
ATOM 1524 N N . GLY A 1 186 ? 4.719 4.874 10.891 1.00 81.19 186 GLY A N 1
ATOM 1525 C CA . GLY A 1 186 ? 5.250 3.557 10.532 1.00 81.19 186 GLY A CA 1
ATOM 1526 C C . GLY A 1 186 ? 5.376 3.315 9.027 1.00 81.19 186 GLY A C 1
ATOM 1527 O O . GLY A 1 186 ? 5.754 2.214 8.623 1.00 81.19 186 GLY A O 1
ATOM 1528 N N . ARG A 1 187 ? 5.022 4.291 8.187 1.00 77.50 187 ARG A N 1
ATOM 1529 C CA . ARG A 1 187 ? 5.095 4.176 6.732 1.00 77.50 187 ARG A CA 1
ATOM 1530 C C . ARG A 1 187 ? 6.556 4.223 6.248 1.00 77.50 187 ARG A C 1
ATOM 1532 O O . ARG A 1 187 ? 7.294 5.115 6.669 1.00 77.50 187 ARG A O 1
ATOM 1539 N N . PRO A 1 188 ? 6.996 3.303 5.367 1.00 71.25 188 PRO A N 1
ATOM 1540 C CA . PRO A 1 188 ? 8.328 3.378 4.774 1.00 71.25 188 PRO A CA 1
ATOM 1541 C C . PRO A 1 188 ? 8.473 4.679 3.979 1.00 71.25 188 PRO A C 1
ATOM 1543 O O . PRO A 1 188 ? 7.516 5.131 3.348 1.00 71.25 188 PRO A O 1
ATOM 1546 N N . ASN A 1 189 ? 9.658 5.294 4.026 1.00 67.81 189 ASN A N 1
ATOM 1547 C CA . ASN A 1 189 ? 9.906 6.535 3.301 1.00 67.81 189 ASN A CA 1
ATOM 1548 C C . ASN A 1 189 ? 9.704 6.284 1.793 1.00 67.81 189 ASN A C 1
ATOM 1550 O O . ASN A 1 189 ? 10.422 5.460 1.232 1.00 67.81 189 ASN A O 1
ATOM 1554 N N . PRO A 1 190 ? 8.757 6.971 1.129 1.00 61.34 190 PRO A N 1
ATOM 1555 C CA . PRO A 1 190 ? 8.519 6.784 -0.298 1.00 61.34 190 PRO A CA 1
ATOM 1556 C C . PRO A 1 190 ? 9.684 7.254 -1.187 1.00 61.34 190 PRO A C 1
ATOM 1558 O O . PRO A 1 190 ? 9.658 6.999 -2.383 1.00 61.34 190 PRO A O 1
ATOM 1561 N N . PHE A 1 191 ? 10.684 7.948 -0.640 1.00 58.62 191 PHE A N 1
ATOM 1562 C CA . PHE A 1 191 ? 11.825 8.493 -1.385 1.00 58.62 191 PHE A CA 1
ATOM 1563 C C . PHE A 1 191 ? 13.153 7.764 -1.118 1.00 58.62 191 PHE A C 1
ATOM 1565 O O . PHE A 1 191 ? 14.203 8.273 -1.511 1.00 58.62 191 PHE A O 1
ATOM 1572 N N . VAL A 1 192 ? 13.119 6.622 -0.419 1.00 50.09 192 VAL A N 1
ATOM 1573 C CA . VAL A 1 192 ? 14.292 5.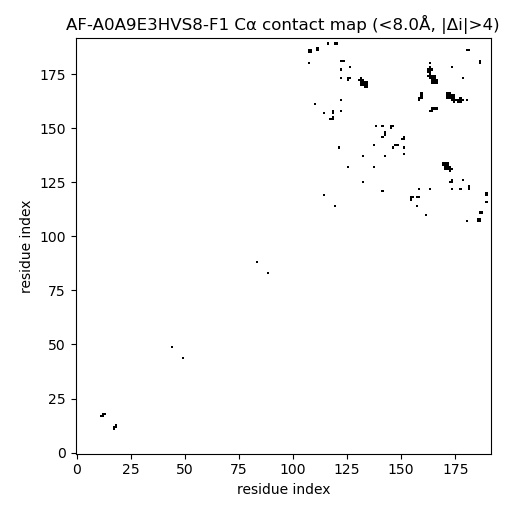782 -0.106 1.00 50.09 192 VAL A CA 1
ATOM 1574 C C . VAL A 1 192 ? 14.178 4.441 -0.812 1.00 50.09 192 VAL A C 1
ATOM 1576 O O . VAL A 1 192 ? 13.060 3.880 -0.813 1.00 50.09 192 VAL A O 1
#

Sequence (192 aa):
MSYELLLEYLKLFLSPQMVIGAIVLLFIFIFRNELKCLLVRIKKAKAVGSELEFETQRELLEAEKNRPEDKPEPPQADSGKMTLKPDEQERLVGVIEQLRTHAIYWEFRYLNLFLVHTTQLVLTWLVVYTEPVSMKQYHAGWGPTIQNLDERKAVLNALERSGLISIKGDMMEVTERGRQYINWPGRPNPFV

Secondary structure (DSSP, 8-state):
--HHHHHHHHHHHTSHHHHHHHHHHHHHHHTHHHHHHHHHHHHHHHHHHSSHHHHHHHHHHHHHHSS------------------HHHHHHHHHHHHHHHHHHHHHHHHHHHHHS-HHHHHHHHHHHT-SSPEEHHHHHHHHTTT---HHHHHHHHHHHHHTTSEEEETTEEEE-HHHHHHHT-TTSPPTT-